Protein AF-0000000068007508 (afdb_homodimer)

pLDDT: mean 87.27, std 22.32, range [23.97, 98.94]

Foldseek 3Di:
DPPPPPPPPPPPPPPPDPLVDADDLVNLLVQLVVLCVVVVQDPVLSVCVNVVNLVPDDLSSLVSLVSSCVVVVQQDLVPGGDLVVVCSNQVQKPQSVVLVVQLVVQLVPDDPCQCPVDSSSVNSSSVVSNVVSCVVGIGGDD/DPPPPPPPPPPPPPPPDPLVDADDLVNLLVQLVVLCVVVVADPVLSVCVNVVNLVPDDLSSLSSLVSSCVVVVQQDLVPGGDLVVVCSNQVQKPQSVVLVVQLVVQLVPDDPCQCPVDSSSVNSSSVVSNVVSCVVGIGGDD

Secondary structure (DSSP, 8-state):
---------------------PPPHHHHHHHHHHHHHHHT--HHHHHHHHTT-TT---HHHHHHHHHHHHHHTSEETTTEE-HHHHHHHTTTEE-HHHHHHHHHHHHHTS-HHHHTT-HHHHHHHHHHHHHHHHHHH-EE--/---------------------PPPHHHHHHHHHHHHHHHT--HHHHHHHHTT-TT---HHHHHHHHHHHHHHTSEETTTEE-HHHHHHHTTTEE-HHHHHHHHHHHHHTS-HHHHTT-HHHHHHHHHHHHHHHHHHH-EE--

Solvent-accessible surface area (backbone atoms only — not comparable to full-atom values): 16260 Å² total; per-residue (Å²): 136,78,82,78,76,75,75,73,73,73,74,69,72,65,75,68,80,77,62,77,77,62,79,46,71,68,52,52,49,50,40,46,52,45,36,29,61,68,67,63,52,54,67,69,56,50,51,33,50,76,69,67,47,72,77,59,86,42,74,66,46,18,38,49,52,33,34,33,24,41,73,72,55,46,31,39,95,87,75,39,68,34,59,69,58,52,48,57,62,41,65,76,41,36,38,59,70,59,21,53,52,49,21,50,56,47,54,70,65,51,57,66,69,55,54,66,68,35,73,30,48,30,42,33,52,47,47,50,31,42,53,55,26,37,73,72,36,52,37,77,60,130,135,78,82,78,78,74,75,73,73,73,73,68,72,65,76,67,81,77,63,76,76,64,80,47,72,68,51,54,50,50,41,46,52,47,36,30,62,69,68,64,52,54,67,70,55,50,51,33,49,77,70,66,47,73,79,59,87,41,73,65,46,18,38,48,50,32,33,33,26,42,72,73,55,46,31,39,95,87,73,39,69,34,60,68,60,52,47,57,63,42,66,76,41,36,39,60,69,59,22,53,51,49,20,51,54,47,54,70,65,51,57,66,71,54,54,66,67,35,73,29,48,29,42,34,54,46,46,51,30,41,53,55,26,38,72,73,35,51,38,78,60,129

Radius of gyration: 24.36 Å; Cα contacts (8 Å, |Δi|>4): 268; chains: 2; bounding box: 84×57×56 Å

InterPro domains:
  IPR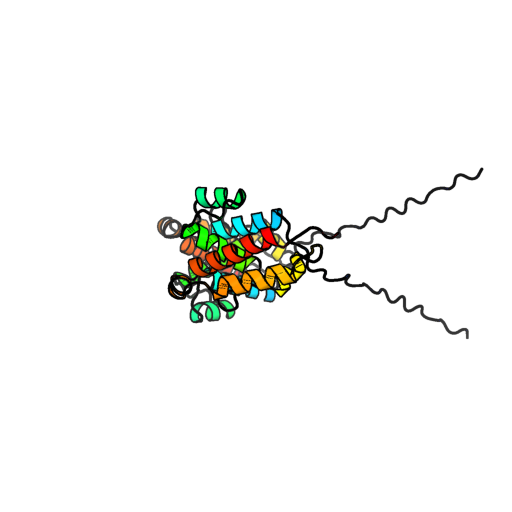006170 Pheromone/general odorant binding protein [PF01395] (25-132)
  IPR006170 Pheromone/general odorant binding protein [SM00708] (31-134)
  IPR036728 Pheromone/general odorant binding protein superfamily [G3DSA:1.10.238.20] (27-142)
  IPR036728 Pheromone/general odorant binding protein superfamily [SSF47565] (23-137)

Organism: Aedes aegypti (NCBI:txid7159)

Sequence (284 aa):
MKPFVAAFLLVGLLFHLSGAVRFTEEDYRVFRQKCSKILQTSSGTVEKAEQKNFHTDSEEMNCLIRCVGIMSGFYDDETGTNWDLVREQLNDKDGFDEHQAATTACTDALPEEELTSSVCRKSYLFFRCAMKSAKEHIREKSMKPFVAAFLLVGLLFHLSGAVRFTEEDYRVFRQKCSKILQTSSGTVEKAEQKNFHTDSEEMNCLIRCVGIMSGFYDDETGTNWDLVREQLNDKDGFDEHQAATTACTDALPEEELTSSVCRKSYLFFRCAMKSAKEHIREKS

Structure (mmCIF, N/CA/C/O backbone):
data_AF-0000000068007508-model_v1
#
loop_
_entity.id
_entity.type
_entity.pdbx_description
1 polymer 'Uncharacterized protein'
#
loop_
_atom_site.group_PDB
_atom_site.id
_atom_site.type_symbol
_atom_site.label_atom_id
_atom_site.label_alt_id
_atom_site.label_comp_id
_atom_site.label_asym_id
_atom_site.label_entity_id
_atom_site.label_seq_id
_atom_site.pdbx_PDB_ins_code
_atom_site.Cartn_x
_atom_site.Cartn_y
_atom_site.Cartn_z
_atom_site.occupancy
_atom_site.B_iso_or_equiv
_atom_site.auth_seq_id
_atom_site.auth_comp_id
_atom_site.auth_asym_id
_atom_site.auth_atom_id
_atom_site.pdbx_PDB_model_num
ATOM 1 N N . MET A 1 1 ? 52.469 -20.641 33.719 1 23.97 1 MET A N 1
ATOM 2 C CA . MET A 1 1 ? 51.094 -20.922 33.25 1 23.97 1 MET A CA 1
ATOM 3 C C . MET A 1 1 ? 50.281 -19.625 33.125 1 23.97 1 MET A C 1
ATOM 5 O O . MET A 1 1 ? 49.719 -19.172 34.125 1 23.97 1 MET A O 1
ATOM 9 N N . LYS A 1 2 ? 50.812 -18.641 32.406 1 35.12 2 LYS A N 1
ATOM 10 C CA . LYS A 1 2 ? 50.312 -17.281 32.219 1 35.12 2 LYS A CA 1
ATOM 11 C C . LYS A 1 2 ? 48.906 -17.281 31.656 1 35.12 2 LYS A C 1
ATOM 13 O O . LYS A 1 2 ? 48.625 -18.047 30.734 1 35.12 2 LYS A O 1
ATOM 18 N N . PRO A 1 3 ? 47.875 -16.812 32.469 1 36.81 3 PRO A N 1
ATOM 19 C CA . PRO A 1 3 ? 46.469 -16.828 32.031 1 36.81 3 PRO A CA 1
ATOM 20 C C . PRO A 1 3 ? 46.25 -16.156 30.688 1 36.81 3 PRO A C 1
ATOM 22 O O . PRO A 1 3 ? 46.906 -15.141 30.391 1 36.81 3 PRO A O 1
ATOM 25 N N . PHE A 1 4 ? 46 -16.906 29.609 1 34.25 4 PHE A N 1
ATOM 26 C CA . PHE A 1 4 ? 45.531 -16.484 28.297 1 34.25 4 PHE A CA 1
ATOM 27 C C . PHE A 1 4 ? 44.281 -15.625 28.438 1 34.25 4 PHE A C 1
ATOM 29 O O . PHE A 1 4 ? 43.25 -16.078 28.953 1 34.25 4 PHE A O 1
ATOM 36 N N . VAL A 1 5 ? 44.406 -14.375 28.781 1 30.89 5 VAL A N 1
ATOM 37 C CA . VAL A 1 5 ? 43.312 -13.414 28.703 1 30.89 5 VAL A CA 1
ATOM 38 C C . VAL A 1 5 ? 42.688 -13.445 27.312 1 30.89 5 VAL A C 1
ATOM 40 O O . VAL A 1 5 ? 43.344 -13.102 26.328 1 30.89 5 VAL A O 1
ATOM 43 N N . ALA A 1 6 ? 41.875 -14.508 27.016 1 34 6 ALA A N 1
ATOM 44 C CA . ALA A 1 6 ? 41 -14.469 25.844 1 34 6 ALA A CA 1
ATOM 45 C C . ALA A 1 6 ? 40.312 -13.109 25.719 1 34 6 ALA A C 1
ATOM 47 O O . ALA A 1 6 ? 39.625 -12.656 26.641 1 34 6 ALA A O 1
ATOM 48 N N . ALA A 1 7 ? 40.969 -12.211 25.031 1 29.89 7 ALA A N 1
ATOM 49 C CA . ALA A 1 7 ? 40.344 -10.977 24.562 1 29.89 7 ALA A CA 1
ATOM 50 C C . ALA A 1 7 ? 39 -11.242 23.891 1 29.89 7 ALA A C 1
ATOM 52 O O . ALA A 1 7 ? 38.938 -11.883 22.844 1 29.89 7 ALA A O 1
ATOM 53 N N . PHE A 1 8 ? 38 -11.523 24.719 1 31.42 8 PHE A N 1
ATOM 54 C CA . PHE A 1 8 ? 36.625 -11.453 24.219 1 31.42 8 PHE A CA 1
ATOM 55 C C . PHE A 1 8 ? 36.406 -10.172 23.422 1 31.42 8 PHE A C 1
ATOM 57 O O . PHE A 1 8 ? 36.406 -9.078 23.984 1 31.42 8 PHE A O 1
ATOM 64 N N . LEU A 1 9 ? 37.094 -10.094 22.266 1 28.34 9 LEU A N 1
ATOM 65 C CA . LEU A 1 9 ? 36.656 -9.062 21.328 1 28.34 9 LEU A CA 1
ATOM 66 C C . LEU A 1 9 ? 35.125 -9.062 21.203 1 28.34 9 LEU A C 1
ATOM 68 O O . LEU A 1 9 ? 34.562 -10.031 20.703 1 28.34 9 LEU A O 1
ATOM 72 N N . LEU A 1 10 ? 34.438 -8.469 22.219 1 28.47 10 LEU A N 1
ATOM 73 C CA . LEU A 1 10 ? 33.031 -8.078 22.047 1 28.47 10 LEU A CA 1
ATOM 74 C C . LEU A 1 10 ? 32.812 -7.398 20.703 1 28.47 10 LEU A C 1
ATOM 76 O O . LEU A 1 10 ? 33.281 -6.273 20.484 1 28.47 10 LEU A O 1
ATOM 80 N N . VAL A 1 11 ? 32.969 -8.078 19.594 1 29.8 11 VAL A N 1
ATOM 81 C CA . VAL A 1 11 ? 32.375 -7.547 18.359 1 29.8 11 VAL A CA 1
ATOM 82 C C . VAL A 1 11 ? 30.984 -7.016 18.656 1 29.8 11 VAL A C 1
ATOM 84 O O . VAL A 1 11 ? 30.047 -7.793 18.906 1 29.8 11 VAL A O 1
ATOM 87 N N . GLY A 1 12 ? 30.859 -5.988 19.5 1 25.36 12 GLY A N 1
ATOM 88 C CA . GLY A 1 12 ? 29.594 -5.277 19.484 1 25.36 12 GLY A CA 1
ATOM 89 C C . GLY A 1 12 ? 29.078 -4.977 18.094 1 25.36 12 GLY A C 1
ATOM 90 O O . GLY A 1 12 ? 29.656 -4.145 17.375 1 25.36 12 GLY A O 1
ATOM 91 N N . LEU A 1 13 ? 28.828 -5.93 17.25 1 29.52 13 LEU A N 1
ATOM 92 C CA . LEU A 1 13 ? 27.938 -5.492 16.188 1 29.52 13 LEU A CA 1
ATOM 93 C C . LEU A 1 13 ? 26.875 -4.547 16.719 1 29.52 13 LEU A C 1
ATOM 95 O O . LEU A 1 13 ? 25.953 -4.973 17.422 1 29.52 13 LEU A O 1
ATOM 99 N N . LEU A 1 14 ? 27.219 -3.424 17.234 1 27.34 14 LEU A N 1
ATOM 100 C CA . LEU A 1 14 ? 26.172 -2.414 17.422 1 27.34 14 LEU A CA 1
ATOM 101 C C . LEU A 1 14 ? 25.203 -2.395 16.25 1 27.34 14 LEU A C 1
ATOM 103 O O . LEU A 1 14 ? 25.625 -2.168 15.109 1 27.34 14 LEU A O 1
ATOM 107 N N . PHE A 1 15 ? 24.297 -3.387 16.172 1 31.52 15 PHE A N 1
ATOM 108 C CA . PHE A 1 15 ? 23.078 -2.951 15.484 1 31.52 15 PHE A CA 1
ATOM 109 C C . PHE A 1 15 ? 22.875 -1.45 15.648 1 31.52 15 PHE A C 1
ATOM 111 O O . PHE A 1 15 ? 22.719 -0.959 16.766 1 31.52 15 PHE A O 1
ATOM 118 N N . HIS A 1 16 ? 23.734 -0.628 15.117 1 34.28 16 HIS A N 1
ATOM 119 C CA . HIS A 1 16 ? 23.406 0.793 15.109 1 34.28 16 HIS A CA 1
ATOM 120 C C . HIS A 1 16 ? 21.906 1.018 15.336 1 34.28 16 HIS A C 1
ATOM 122 O O . HIS A 1 16 ? 21.094 0.109 15.133 1 34.28 16 HIS A O 1
ATOM 128 N N . LEU A 1 17 ? 21.531 2.125 16.031 1 34.16 17 LEU A N 1
ATOM 129 C CA . LEU A 1 17 ? 20.375 2.943 16.375 1 34.16 17 LEU A CA 1
ATOM 130 C C . LEU A 1 17 ? 19.375 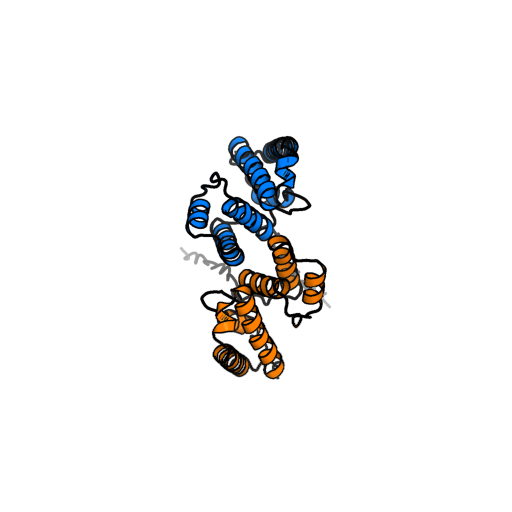2.979 15.234 1 34.16 17 LEU A C 1
ATOM 132 O O . LEU A 1 17 ? 19.75 3.252 14.094 1 34.16 17 LEU A O 1
ATOM 136 N N . SER A 1 18 ? 18.406 2.217 15.219 1 38.88 18 SER A N 1
ATOM 137 C CA . SER A 1 18 ? 17.094 2.32 14.602 1 38.88 18 SER A CA 1
ATOM 138 C C . SER A 1 18 ? 16.719 3.775 14.352 1 38.88 18 SER A C 1
ATOM 140 O O . SER A 1 18 ? 16.094 4.418 15.211 1 38.88 18 SER A O 1
ATOM 142 N N . GLY A 1 19 ? 17.484 4.738 14.359 1 44.31 19 GLY A N 1
ATOM 143 C CA . GLY A 1 19 ? 16.844 6.004 14.062 1 44.31 19 GLY A CA 1
ATOM 144 C C . GLY A 1 19 ? 15.773 5.887 12.992 1 44.31 19 GLY A C 1
ATOM 145 O O . GLY A 1 19 ? 15.977 5.223 11.977 1 44.31 19 GLY A O 1
ATOM 146 N N . ALA A 1 20 ? 14.562 5.785 13.32 1 54.16 20 ALA A N 1
ATOM 147 C CA . ALA A 1 20 ? 13.461 5.77 12.359 1 54.16 20 ALA A CA 1
ATOM 148 C C . ALA A 1 20 ? 13.797 6.594 11.125 1 54.16 20 ALA A C 1
ATOM 150 O O . ALA A 1 20 ? 14.195 7.754 11.234 1 54.16 20 ALA A O 1
ATOM 151 N N . VAL A 1 21 ? 14.422 6.152 9.992 1 69.56 21 VAL A N 1
ATOM 152 C CA . VAL A 1 21 ? 14.727 6.754 8.703 1 69.56 21 VAL A CA 1
ATOM 153 C C . VAL A 1 21 ? 13.578 7.664 8.273 1 69.56 21 VAL A C 1
ATOM 155 O O . VAL A 1 21 ? 12.406 7.273 8.344 1 69.56 21 VAL A O 1
ATOM 158 N N . ARG A 1 22 ? 13.883 8.977 8.188 1 89.25 22 ARG A N 1
ATOM 159 C CA . ARG A 1 22 ? 12.969 9.977 7.648 1 89.25 22 ARG A CA 1
ATOM 160 C C . ARG A 1 22 ? 12.586 9.648 6.207 1 89.25 22 ARG A C 1
ATOM 162 O O . ARG A 1 22 ? 13.445 9.266 5.406 1 89.25 22 ARG A O 1
ATOM 169 N N . PHE A 1 23 ? 11.328 9.773 6.02 1 94.5 23 PHE A N 1
ATOM 170 C CA . PHE A 1 23 ? 10.898 9.562 4.645 1 94.5 23 PHE A CA 1
ATOM 171 C C . PHE A 1 23 ? 11.422 10.664 3.736 1 94.5 23 PHE A C 1
ATOM 173 O O . PHE A 1 23 ? 11.414 11.844 4.113 1 94.5 23 PHE A O 1
ATOM 180 N N . THR A 1 24 ? 11.891 10.328 2.617 1 93.62 24 THR A N 1
ATOM 181 C CA . THR A 1 24 ? 12.336 11.266 1.595 1 93.62 24 THR A CA 1
ATOM 182 C C . THR A 1 24 ? 11.203 11.578 0.618 1 93.62 24 THR A C 1
ATOM 184 O O . THR A 1 24 ? 10.156 10.93 0.644 1 93.62 24 THR A O 1
ATOM 187 N N . GLU A 1 25 ? 11.461 12.547 -0.177 1 93.44 25 GLU A N 1
ATOM 188 C CA . GLU A 1 25 ? 10.484 12.836 -1.224 1 93.44 25 GLU A CA 1
ATOM 189 C C . GLU A 1 25 ? 10.297 11.633 -2.143 1 93.44 25 GLU A C 1
ATOM 191 O O . GLU A 1 25 ? 9.195 11.398 -2.648 1 93.44 25 GLU A O 1
ATOM 196 N N . GLU A 1 26 ? 11.359 10.938 -2.395 1 95.31 26 GLU A N 1
ATOM 197 C CA . GLU A 1 26 ? 11.25 9.727 -3.213 1 95.31 26 GLU A CA 1
ATOM 198 C C . GLU A 1 26 ? 10.352 8.695 -2.553 1 95.31 26 GLU A C 1
ATOM 200 O O . GLU A 1 26 ? 9.57 8.016 -3.229 1 95.31 26 GLU A O 1
ATOM 205 N N . ASP A 1 27 ? 10.383 8.562 -1.235 1 95.69 27 ASP A N 1
ATOM 206 C CA . ASP A 1 27 ? 9.492 7.66 -0.521 1 95.69 27 ASP A CA 1
ATOM 207 C C . ASP A 1 27 ? 8.031 8.047 -0.737 1 95.69 27 ASP A C 1
ATOM 209 O O . ASP A 1 27 ? 7.195 7.191 -1.04 1 95.69 27 ASP A O 1
ATOM 213 N N . TYR A 1 28 ? 7.766 9.312 -0.631 1 96.06 28 TYR A N 1
ATOM 214 C CA . TYR A 1 28 ? 6.398 9.797 -0.803 1 96.06 28 TYR A CA 1
ATOM 215 C C . TYR A 1 28 ? 5.926 9.586 -2.236 1 96.06 28 TYR A C 1
ATOM 217 O O . TYR A 1 28 ? 4.758 9.281 -2.473 1 96.06 28 TYR A O 1
ATOM 225 N N . ARG A 1 29 ? 6.859 9.789 -3.184 1 96.88 29 ARG A N 1
ATOM 226 C CA . ARG A 1 29 ? 6.516 9.523 -4.578 1 96.88 29 ARG A CA 1
ATOM 227 C C . ARG A 1 29 ? 6.141 8.062 -4.781 1 96.88 29 ARG A C 1
ATOM 229 O O . ARG A 1 29 ? 5.16 7.758 -5.461 1 96.88 29 ARG A O 1
ATOM 236 N N . VAL A 1 30 ? 6.879 7.195 -4.172 1 96.94 30 VAL A N 1
ATOM 237 C CA . VAL A 1 30 ? 6.609 5.766 -4.285 1 96.94 30 VAL A CA 1
ATOM 238 C C . VAL A 1 30 ? 5.266 5.438 -3.635 1 96.94 30 VAL A C 1
ATOM 240 O O . VAL A 1 30 ? 4.465 4.684 -4.195 1 96.94 30 VAL A O 1
ATOM 243 N N . PHE A 1 31 ? 4.988 6.012 -2.457 1 97.81 31 PHE A N 1
ATOM 244 C CA . PHE A 1 31 ? 3.695 5.82 -1.812 1 97.81 31 PHE A CA 1
ATOM 245 C C . PHE A 1 31 ? 2.559 6.238 -2.738 1 97.81 31 PHE A C 1
ATOM 247 O O . PHE A 1 31 ? 1.602 5.488 -2.936 1 97.81 31 PHE A O 1
ATOM 254 N N . ARG A 1 32 ? 2.709 7.406 -3.346 1 98 32 ARG A N 1
ATOM 255 C CA . ARG A 1 32 ? 1.659 7.934 -4.211 1 98 32 ARG A CA 1
ATOM 256 C C . ARG A 1 32 ? 1.478 7.062 -5.449 1 98 32 ARG A C 1
ATOM 258 O O . ARG A 1 32 ? 0.35 6.812 -5.879 1 98 32 ARG A O 1
ATOM 265 N N . GLN A 1 33 ? 2.559 6.664 -5.992 1 97.5 33 GLN A N 1
ATOM 266 C CA . GLN A 1 33 ? 2.486 5.844 -7.195 1 97.5 33 GLN A CA 1
ATOM 267 C C . GLN A 1 33 ? 1.801 4.508 -6.914 1 97.5 33 GLN A C 1
ATOM 269 O O . GLN A 1 33 ? 0.921 4.086 -7.668 1 97.5 33 GLN A O 1
ATOM 274 N N . LYS A 1 34 ? 2.195 3.859 -5.848 1 98.31 34 LYS A N 1
ATOM 275 C CA . LYS A 1 34 ? 1.564 2.588 -5.5 1 98.31 34 LYS A CA 1
ATOM 276 C C . LYS A 1 34 ? 0.085 2.779 -5.176 1 98.31 34 LYS A C 1
ATOM 278 O O . LYS A 1 34 ? -0.761 2.012 -5.641 1 98.31 34 LYS A O 1
ATOM 283 N N . CYS A 1 35 ? -0.222 3.834 -4.492 1 98.88 35 CYS A N 1
ATOM 284 C CA . CYS A 1 35 ? -1.613 4.109 -4.152 1 98.88 35 CYS A CA 1
ATOM 285 C C . CYS A 1 35 ? -2.43 4.422 -5.402 1 98.88 35 CYS A C 1
ATOM 287 O O . CYS A 1 35 ? -3.58 3.998 -5.52 1 98.88 35 CYS A O 1
ATOM 289 N N . SER A 1 36 ? -1.804 5.199 -6.254 1 98.69 36 SER A N 1
ATOM 290 C CA . SER A 1 36 ? -2.521 5.539 -7.477 1 98.69 36 SER A CA 1
ATOM 291 C C . SER A 1 36 ? -2.857 4.293 -8.289 1 98.69 36 SER A C 1
ATOM 293 O O . SER A 1 36 ? -3.93 4.207 -8.891 1 98.69 36 SER A O 1
ATOM 295 N N . LYS A 1 37 ? -1.922 3.383 -8.336 1 98.44 37 LYS A N 1
ATOM 296 C CA . LYS A 1 37 ? -2.18 2.125 -9.031 1 98.44 37 LYS A CA 1
ATOM 297 C C . LYS A 1 37 ? -3.256 1.312 -8.32 1 98.44 37 LYS A C 1
ATOM 299 O O . LYS A 1 37 ? -4.203 0.835 -8.945 1 98.44 37 LYS A O 1
ATOM 304 N N . ILE A 1 38 ? -3.162 1.203 -7.027 1 98.69 38 ILE A N 1
ATOM 305 C CA . ILE A 1 38 ? -4.09 0.405 -6.234 1 98.69 38 ILE A CA 1
ATOM 306 C C . ILE A 1 38 ? -5.504 0.954 -6.387 1 98.69 38 ILE A C 1
ATOM 308 O O . ILE A 1 38 ? -6.457 0.191 -6.566 1 98.69 38 ILE A O 1
ATOM 312 N N . LEU A 1 39 ? -5.605 2.283 -6.434 1 98.56 39 LEU A N 1
ATOM 313 C CA . LEU A 1 39 ? -6.914 2.932 -6.406 1 98.56 39 LEU A CA 1
ATOM 314 C C . LEU A 1 39 ? -7.387 3.262 -7.816 1 98.56 39 LEU A C 1
ATOM 316 O O . LEU A 1 39 ? -8.523 3.699 -8.008 1 98.56 39 LEU A O 1
ATOM 320 N N . GLN A 1 40 ? -6.488 3.092 -8.766 1 97.75 40 GLN A N 1
ATOM 321 C CA . GLN A 1 40 ? -6.746 3.52 -10.141 1 97.75 40 GLN A CA 1
ATOM 322 C C . GLN A 1 40 ? -7.062 5.012 -10.203 1 97.75 40 GLN A C 1
ATOM 324 O O . GLN A 1 40 ? -8.039 5.418 -10.836 1 97.75 40 GLN A O 1
ATOM 329 N N . THR A 1 41 ? -6.273 5.75 -9.484 1 98.19 41 THR A N 1
ATOM 330 C CA . THR A 1 41 ? -6.402 7.203 -9.438 1 98.19 41 THR A CA 1
ATOM 331 C C . THR A 1 41 ? -6.059 7.812 -10.797 1 98.19 41 THR A C 1
ATOM 333 O O . THR A 1 41 ? -5.09 7.402 -11.438 1 98.19 41 THR A O 1
ATOM 336 N N . SER A 1 42 ? -6.836 8.852 -11.188 1 98 42 SER A N 1
ATOM 337 C CA . SER A 1 42 ? -6.59 9.492 -12.477 1 98 42 SER A CA 1
ATOM 338 C C . SER A 1 42 ? -5.234 10.195 -12.492 1 98 42 SER A C 1
ATOM 340 O O . SER A 1 42 ? -4.77 10.688 -11.461 1 98 42 SER A O 1
ATOM 342 N N . SER A 1 43 ? -4.703 10.289 -13.664 1 96.94 43 SER A N 1
ATOM 343 C CA . SER A 1 43 ? -3.408 10.945 -13.812 1 96.94 43 SER A CA 1
ATOM 344 C C . SER A 1 43 ? -3.479 12.414 -13.398 1 96.94 43 SER A C 1
ATOM 346 O O . SER A 1 43 ? -2.514 12.961 -12.859 1 96.94 43 SER A O 1
ATOM 348 N N . GLY A 1 44 ? -4.586 13.047 -13.68 1 97.19 44 GLY A N 1
ATOM 349 C CA . GLY A 1 44 ? -4.758 14.43 -13.25 1 97.19 44 GLY A CA 1
ATOM 350 C C . GLY A 1 44 ? -4.637 14.609 -11.75 1 97.19 44 GLY A C 1
ATOM 351 O O . GLY A 1 44 ? -3.953 15.523 -11.281 1 97.19 44 GLY A O 1
ATOM 352 N N . THR A 1 45 ? -5.262 13.734 -11.039 1 97.88 45 THR A N 1
ATOM 353 C CA . THR A 1 45 ? -5.203 13.797 -9.586 1 97.88 45 THR A CA 1
ATOM 354 C C . THR A 1 45 ? -3.789 13.5 -9.086 1 97.88 45 THR A C 1
ATOM 356 O O . THR A 1 45 ? -3.285 14.188 -8.195 1 97.88 45 THR A O 1
ATOM 359 N N . VAL A 1 46 ? -3.135 12.57 -9.656 1 97.56 46 VAL A N 1
ATOM 360 C CA . VAL A 1 46 ? -1.776 12.203 -9.266 1 97.56 46 VAL A CA 1
ATOM 361 C C . VAL A 1 46 ? -0.833 13.375 -9.516 1 97.56 46 VAL A C 1
ATOM 363 O O . VAL A 1 46 ? 0.013 13.688 -8.68 1 97.56 46 VAL A O 1
ATOM 366 N N . GLU A 1 47 ? -0.966 13.953 -10.633 1 97.19 47 GLU A N 1
ATOM 367 C CA . GLU A 1 47 ? -0.126 15.102 -10.961 1 97.19 47 GLU A CA 1
ATOM 368 C C . GLU A 1 47 ? -0.303 16.219 -9.945 1 97.19 47 GLU A C 1
ATOM 370 O O . GLU A 1 47 ? 0.676 16.828 -9.508 1 97.19 47 GLU A O 1
ATOM 375 N N . LYS A 1 48 ? -1.479 16.5 -9.602 1 97.44 48 LYS A N 1
ATOM 376 C CA . LYS A 1 48 ? -1.737 17.516 -8.586 1 97.44 48 LYS A CA 1
ATOM 377 C C . LYS A 1 48 ? -1.068 17.172 -7.266 1 97.44 48 LYS A C 1
ATOM 379 O O . LYS A 1 48 ? -0.477 18.031 -6.609 1 97.44 48 LYS A O 1
ATOM 384 N N . ALA A 1 49 ? -1.184 15.969 -6.867 1 97.19 49 ALA A N 1
ATOM 385 C CA . ALA A 1 49 ? -0.553 15.523 -5.629 1 97.19 49 ALA A CA 1
ATOM 386 C C . ALA A 1 49 ? 0.963 15.688 -5.695 1 97.19 49 ALA A C 1
ATOM 388 O O . ALA A 1 49 ? 1.591 16.125 -4.723 1 97.19 49 ALA A O 1
ATOM 389 N N . GLU A 1 50 ? 1.574 15.367 -6.836 1 96.75 50 GLU A N 1
ATOM 390 C CA . GLU A 1 50 ? 3.018 15.5 -7.02 1 96.75 50 GLU A CA 1
ATOM 391 C C . GLU A 1 50 ? 3.459 16.953 -6.902 1 96.75 50 GLU A C 1
ATOM 393 O O . GLU A 1 50 ? 4.582 17.234 -6.484 1 96.75 50 GLU A O 1
ATOM 398 N N . GLN A 1 51 ? 2.568 17.797 -7.242 1 95.75 51 GLN A N 1
ATOM 399 C CA . GLN A 1 51 ? 2.842 19.234 -7.152 1 95.75 51 GLN A CA 1
ATOM 400 C C . GLN A 1 51 ? 2.482 19.781 -5.773 1 95.75 51 GLN A C 1
ATOM 402 O O . GLN A 1 51 ? 2.512 20.984 -5.551 1 95.75 51 GLN A O 1
ATOM 407 N N . LYS A 1 52 ? 2.029 18.938 -4.945 1 94.81 52 LYS A N 1
ATOM 408 C CA . LYS A 1 52 ? 1.644 19.281 -3.578 1 94.81 52 LYS A CA 1
ATOM 409 C C . LYS A 1 52 ? 0.391 20.156 -3.561 1 94.81 52 LYS A C 1
ATOM 411 O O . LYS A 1 52 ? 0.225 21 -2.674 1 94.81 52 LYS A O 1
ATOM 416 N N . ASN A 1 53 ? -0.342 20 -4.629 1 95.56 53 ASN A N 1
ATOM 417 C CA . ASN A 1 53 ? -1.646 20.656 -4.676 1 95.56 53 ASN A CA 1
ATOM 418 C C . ASN A 1 53 ? -2.736 19.781 -4.066 1 95.56 53 ASN A C 1
ATOM 420 O O . ASN A 1 53 ? -3.588 19.25 -4.785 1 95.56 53 ASN A O 1
ATOM 424 N N . PHE A 1 54 ? -2.832 19.781 -2.777 1 95.44 54 PHE A N 1
ATOM 425 C CA . PHE A 1 54 ? -3.725 18.906 -2.027 1 95.44 54 PHE A CA 1
ATOM 426 C C . PHE A 1 54 ? -5.051 19.594 -1.741 1 95.44 54 PHE A C 1
ATOM 428 O O . PHE A 1 54 ? -5.957 19 -1.162 1 95.44 54 PHE A O 1
ATOM 435 N N . HIS A 1 55 ? -5.184 20.75 -2.229 1 90.5 55 HIS A N 1
ATOM 436 C CA . HIS A 1 55 ? -6.363 21.547 -1.9 1 90.5 55 HIS A CA 1
ATOM 437 C C . HIS A 1 55 ? -7.523 21.219 -2.836 1 90.5 55 HIS A C 1
ATOM 439 O O . HIS A 1 55 ? -8.656 21.625 -2.59 1 90.5 55 HIS A O 1
ATOM 445 N N . THR A 1 56 ? -7.172 20.516 -3.867 1 88.62 56 THR A N 1
ATOM 446 C CA . THR A 1 56 ? -8.266 20.031 -4.695 1 88.62 56 THR A CA 1
ATOM 447 C C . THR A 1 56 ? -9.117 19.016 -3.93 1 88.62 56 THR A C 1
ATOM 449 O O . THR A 1 56 ? -8.68 17.891 -3.686 1 88.62 56 THR A O 1
ATOM 452 N N . ASP A 1 57 ? -10.234 19.438 -3.586 1 90.5 57 ASP A N 1
ATOM 453 C CA . ASP A 1 57 ? -11.125 18.609 -2.777 1 90.5 57 ASP A CA 1
ATOM 454 C C . ASP A 1 57 ? -12.023 17.75 -3.66 1 90.5 57 ASP A C 1
ATOM 456 O O . ASP A 1 57 ? -13.125 18.156 -4.031 1 90.5 57 ASP A O 1
ATOM 460 N N . SER A 1 58 ? -11.602 16.656 -4.039 1 95.94 58 SER A N 1
ATOM 461 C CA . SER A 1 58 ? -12.336 15.633 -4.77 1 95.94 58 SER A CA 1
ATOM 462 C C . SER A 1 58 ? -12.273 14.289 -4.047 1 95.94 58 SER A C 1
ATOM 464 O O . SER A 1 58 ? -11.359 14.047 -3.258 1 95.94 58 SER A O 1
ATOM 466 N N . GLU A 1 59 ? -13.258 13.484 -4.336 1 96.25 59 GLU A N 1
ATOM 467 C CA . GLU A 1 59 ? -13.273 12.156 -3.734 1 96.25 59 GLU A CA 1
ATOM 468 C C . GLU A 1 59 ? -11.992 11.391 -4.059 1 96.25 59 GLU A C 1
ATOM 470 O O . GLU A 1 59 ? -11.43 10.719 -3.193 1 96.25 59 GLU A O 1
ATOM 475 N N . GLU A 1 60 ? -11.477 11.539 -5.23 1 97.56 60 GLU A N 1
ATOM 476 C CA . GLU A 1 60 ? -10.266 10.844 -5.664 1 97.56 60 GLU A CA 1
ATOM 477 C C . GLU A 1 60 ? -9.055 11.312 -4.871 1 97.56 60 GLU A C 1
ATOM 479 O O . GLU A 1 60 ? -8.258 10.492 -4.402 1 97.56 60 GLU A O 1
ATOM 484 N N . MET A 1 61 ? -8.93 12.602 -4.762 1 98.12 61 MET A N 1
ATOM 485 C CA . MET A 1 61 ? -7.82 13.141 -3.986 1 98.12 61 MET A CA 1
ATOM 486 C C . MET A 1 61 ? -7.93 12.727 -2.521 1 98.12 61 MET A C 1
ATOM 488 O O . MET A 1 61 ? -6.934 12.344 -1.905 1 98.12 61 MET A O 1
ATOM 492 N N . ASN A 1 62 ? -9.164 12.789 -2.004 1 98.31 62 ASN A N 1
ATOM 493 C CA . ASN A 1 62 ? -9.375 12.391 -0.617 1 98.31 62 ASN A CA 1
ATOM 494 C C . ASN A 1 62 ? -8.906 10.961 -0.369 1 98.31 62 ASN A C 1
ATOM 496 O O . ASN A 1 62 ? -8.219 10.688 0.617 1 98.31 62 ASN A O 1
ATOM 500 N N . CYS A 1 63 ? -9.195 10.125 -1.278 1 98.69 63 CYS A N 1
ATOM 501 C CA . CYS A 1 63 ? -8.875 8.719 -1.104 1 98.69 63 CYS A CA 1
ATOM 502 C C . CYS A 1 63 ? -7.391 8.461 -1.362 1 98.69 63 CYS A C 1
ATOM 504 O O . CYS A 1 63 ? -6.789 7.594 -0.732 1 98.69 63 CYS A O 1
ATOM 506 N N . LEU A 1 64 ? -6.773 9.219 -2.273 1 98.75 64 LEU A N 1
ATOM 507 C CA . LEU A 1 64 ? -5.332 9.094 -2.479 1 98.75 64 LEU A CA 1
ATOM 508 C C . LEU A 1 64 ? -4.57 9.484 -1.217 1 98.75 64 LEU A C 1
ATOM 510 O O . LEU A 1 64 ? -3.641 8.781 -0.808 1 98.75 64 LEU A O 1
ATOM 514 N N . ILE A 1 65 ? -4.965 10.531 -0.594 1 98.69 65 ILE A N 1
ATOM 515 C CA . ILE A 1 65 ? -4.332 11 0.637 1 98.69 65 ILE A CA 1
ATOM 516 C C . ILE A 1 65 ? -4.496 9.945 1.73 1 98.69 65 ILE A C 1
ATOM 518 O O . ILE A 1 65 ? -3.545 9.641 2.453 1 98.69 65 ILE A O 1
ATOM 522 N N . ARG A 1 66 ? -5.703 9.398 1.791 1 98.81 66 ARG A N 1
ATOM 523 C CA . ARG A 1 66 ? -5.957 8.336 2.762 1 98.81 66 ARG A CA 1
ATOM 524 C C . ARG A 1 66 ? -5.039 7.145 2.527 1 98.81 66 ARG A C 1
ATOM 526 O O . ARG A 1 66 ? -4.43 6.629 3.467 1 98.81 66 ARG A O 1
ATOM 533 N N . CYS A 1 67 ? -4.973 6.758 1.313 1 98.94 67 CYS A N 1
ATOM 534 C CA . CYS A 1 67 ? -4.145 5.609 0.947 1 98.94 67 CYS A CA 1
ATOM 535 C C . CYS A 1 67 ? -2.688 5.848 1.317 1 98.94 67 CYS A C 1
ATOM 537 O O . CYS A 1 67 ? -2.047 4.988 1.921 1 98.94 67 CYS A O 1
ATOM 539 N N . VAL A 1 68 ? -2.156 6.996 0.992 1 98.75 68 VAL A N 1
ATOM 540 C CA . VAL A 1 68 ? -0.77 7.336 1.295 1 98.75 68 VAL A CA 1
ATOM 541 C C . VAL A 1 68 ? -0.56 7.352 2.807 1 98.75 68 VAL A C 1
ATOM 543 O O . VAL A 1 68 ? 0.466 6.879 3.303 1 98.75 68 VAL A O 1
ATOM 546 N N . GLY A 1 69 ? -1.532 7.867 3.518 1 98.69 69 GLY A N 1
ATOM 547 C CA . GLY A 1 69 ? -1.453 7.887 4.969 1 98.69 69 GLY A CA 1
ATOM 548 C C . GLY A 1 69 ? -1.387 6.5 5.582 1 98.69 69 GLY A C 1
ATOM 549 O O . GLY A 1 69 ? -0.594 6.258 6.496 1 98.69 69 GLY A O 1
ATOM 550 N N . ILE A 1 70 ? -2.186 5.652 5.066 1 98.81 70 ILE A N 1
ATOM 551 C CA . ILE A 1 70 ? -2.213 4.289 5.586 1 98.81 70 ILE A CA 1
ATOM 552 C C . ILE A 1 70 ? -0.938 3.555 5.18 1 98.81 70 ILE A C 1
ATOM 554 O O . ILE A 1 70 ? -0.293 2.91 6.012 1 98.81 70 ILE A O 1
ATOM 558 N N . MET A 1 71 ? -0.513 3.727 3.967 1 98.12 71 MET A N 1
ATOM 559 C CA . MET A 1 71 ? 0.675 3.049 3.455 1 98.12 71 MET A CA 1
ATOM 560 C C . MET A 1 71 ? 1.921 3.479 4.223 1 98.12 71 MET A C 1
ATOM 562 O O . MET A 1 71 ? 2.756 2.645 4.578 1 98.12 71 MET A O 1
ATOM 566 N N . SER A 1 72 ? 1.999 4.695 4.496 1 97.38 72 SER A N 1
ATOM 567 C CA . SER A 1 72 ? 3.176 5.238 5.172 1 97.38 72 SER A CA 1
ATOM 568 C C . SER A 1 72 ? 3.113 4.992 6.676 1 97.38 72 SER A C 1
ATOM 570 O O . SER A 1 72 ? 4.125 5.109 7.371 1 97.38 72 SER A O 1
ATOM 572 N N . GLY A 1 73 ? 1.941 4.766 7.188 1 97.62 73 GLY A N 1
ATOM 573 C CA . GLY A 1 73 ? 1.757 4.555 8.617 1 97.62 73 GLY A CA 1
ATOM 574 C C . GLY A 1 73 ? 1.385 5.824 9.359 1 97.62 73 GLY A C 1
ATOM 575 O O . GLY A 1 73 ? 1.201 5.801 10.578 1 97.62 73 GLY A O 1
ATOM 576 N N . PHE A 1 74 ? 1.177 6.906 8.664 1 98.19 74 PHE A N 1
ATOM 577 C CA . PHE A 1 74 ? 0.887 8.188 9.297 1 98.19 74 PHE A CA 1
ATOM 578 C C . PHE A 1 74 ? -0.568 8.25 9.75 1 98.19 74 PHE A C 1
ATOM 580 O O . PHE A 1 74 ? -0.925 9.07 10.594 1 98.19 74 PHE A O 1
ATOM 587 N N . TYR A 1 75 ? -1.375 7.414 9.234 1 98.69 75 TYR A N 1
ATOM 588 C CA . TYR A 1 75 ? -2.811 7.516 9.477 1 98.69 75 TYR A CA 1
ATOM 589 C C . TYR A 1 75 ? -3.451 6.137 9.555 1 98.69 75 TYR A C 1
ATOM 591 O O . TYR A 1 75 ? -3.01 5.199 8.883 1 98.69 75 TYR A O 1
ATOM 599 N N . ASP A 1 76 ? -4.395 6.117 10.344 1 97.94 76 ASP A N 1
ATOM 600 C CA . ASP A 1 76 ? -5.273 4.961 10.477 1 97.94 76 ASP A CA 1
ATOM 601 C C . ASP A 1 76 ? -6.727 5.398 10.664 1 97.94 76 ASP A C 1
ATOM 603 O O . ASP A 1 76 ? -7.004 6.34 11.414 1 97.94 76 ASP A O 1
ATOM 607 N N . ASP A 1 77 ? -7.625 4.711 10.016 1 97.06 77 ASP A N 1
ATOM 608 C CA . ASP A 1 77 ? -9.023 5.121 10.062 1 97.06 77 ASP A CA 1
ATOM 609 C C . ASP A 1 77 ? -9.555 5.082 11.492 1 97.06 77 ASP A C 1
ATOM 611 O O . ASP A 1 77 ? -10.445 5.855 11.852 1 97.06 77 ASP A O 1
ATOM 615 N N . GLU A 1 78 ? -9.055 4.199 12.258 1 94.56 78 GLU A N 1
ATOM 616 C CA . GLU A 1 78 ? -9.578 3.992 13.602 1 94.56 78 GLU A CA 1
ATOM 617 C C . GLU A 1 78 ? -8.883 4.895 14.617 1 94.56 78 GLU A C 1
ATOM 619 O O . GLU A 1 78 ? -9.523 5.465 15.5 1 94.56 78 GLU A O 1
ATOM 624 N N . THR A 1 79 ? -7.57 5.082 14.438 1 95.81 79 THR A N 1
ATOM 625 C CA . THR A 1 79 ? -6.812 5.742 15.492 1 95.81 79 THR A CA 1
ATOM 626 C C . THR A 1 79 ? -6.406 7.148 15.07 1 95.81 79 THR A C 1
ATOM 628 O O . THR A 1 79 ? -5.953 7.949 15.891 1 95.81 79 THR A O 1
ATOM 631 N N . GLY A 1 80 ? -6.652 7.461 13.836 1 96.69 80 GLY A N 1
ATOM 632 C CA . GLY A 1 80 ? -6.277 8.773 13.336 1 96.69 80 GLY A CA 1
ATOM 633 C C . GLY A 1 80 ? -4.785 8.914 13.094 1 96.69 80 GLY A C 1
ATOM 634 O O . GLY A 1 80 ? -4.129 7.973 12.656 1 96.69 80 GLY A O 1
ATOM 635 N N . THR A 1 81 ? -4.258 10.062 13.297 1 98.31 81 THR A N 1
ATOM 636 C CA . THR A 1 81 ? -2.861 10.398 13.031 1 98.31 81 THR A CA 1
ATOM 637 C C . THR A 1 81 ? -1.936 9.641 13.977 1 98.31 81 THR A C 1
ATOM 639 O O . THR A 1 81 ? -2.191 9.57 15.18 1 98.31 81 THR A O 1
ATOM 642 N N . ASN A 1 82 ? -0.86 9.102 13.438 1 98.19 82 ASN A N 1
ATOM 643 C CA . ASN A 1 82 ? 0.21 8.492 14.219 1 98.19 82 ASN A CA 1
ATOM 644 C C . ASN A 1 82 ? 1.229 9.523 14.68 1 98.19 82 ASN A C 1
ATOM 646 O O . ASN A 1 82 ? 2.236 9.758 14.008 1 98.19 82 ASN A O 1
ATOM 650 N N . TRP A 1 83 ? 1.033 10.047 15.836 1 97.81 83 TRP A N 1
ATOM 651 C CA . TRP A 1 83 ? 1.829 11.18 16.297 1 97.81 83 TRP A CA 1
ATOM 652 C C . TRP A 1 83 ? 3.242 10.734 16.672 1 97.81 83 TRP A C 1
ATOM 654 O O . TRP A 1 83 ? 4.188 11.523 16.578 1 97.81 83 TRP A O 1
ATOM 664 N N . ASP A 1 84 ? 3.395 9.492 17.094 1 96.81 84 ASP A N 1
ATOM 665 C CA . ASP A 1 84 ? 4.746 9.008 17.359 1 96.81 84 ASP A CA 1
ATOM 666 C C . ASP A 1 84 ? 5.59 9.023 16.078 1 96.81 84 ASP A C 1
ATOM 668 O O . ASP A 1 84 ? 6.742 9.453 16.094 1 96.81 84 ASP A O 1
ATOM 672 N N . LEU A 1 85 ? 5.016 8.547 15.016 1 97 85 LEU A N 1
ATOM 673 C CA . LEU A 1 85 ? 5.738 8.57 13.75 1 97 85 LEU A CA 1
ATOM 674 C C . LEU A 1 85 ? 5.98 10.008 13.289 1 97 85 LEU A C 1
ATOM 676 O O . LEU A 1 85 ? 7.062 10.328 12.797 1 97 85 LEU A O 1
ATOM 680 N N . VAL A 1 86 ? 4.941 10.891 13.406 1 97.5 86 VAL A N 1
ATOM 681 C CA . VAL A 1 86 ? 5.113 12.289 13.031 1 97.5 86 VAL A CA 1
ATOM 682 C C . VAL A 1 86 ? 6.273 12.891 13.82 1 97.5 86 VAL A C 1
ATOM 684 O O . VAL A 1 86 ? 7.125 13.578 13.258 1 97.5 86 VAL A O 1
ATOM 687 N N . ARG A 1 87 ? 6.328 12.625 15.094 1 96.75 87 ARG A N 1
ATOM 688 C CA . ARG A 1 87 ? 7.41 13.133 15.93 1 96.75 87 ARG A CA 1
ATOM 689 C C . ARG A 1 87 ? 8.766 12.648 15.43 1 96.75 87 ARG A C 1
ATOM 691 O O . ARG A 1 87 ? 9.711 13.43 15.344 1 96.75 87 ARG A O 1
ATOM 698 N N . GLU A 1 88 ? 8.797 11.398 15.133 1 95.56 88 GLU A N 1
ATOM 699 C CA . GLU A 1 88 ? 10.039 10.836 14.609 1 95.56 88 GLU A CA 1
ATOM 700 C C . GLU A 1 88 ? 10.461 11.523 13.312 1 95.56 88 GLU A C 1
ATOM 702 O O . GLU A 1 88 ? 11.641 11.828 13.125 1 95.56 88 GLU A O 1
ATOM 707 N N . GLN A 1 89 ? 9.539 11.797 12.469 1 95.06 89 GLN A N 1
ATOM 708 C CA . GLN A 1 89 ? 9.82 12.406 11.172 1 95.06 89 GLN A CA 1
ATOM 709 C C . GLN A 1 89 ? 10.25 13.859 11.32 1 95.06 89 GLN A C 1
ATOM 711 O O . GLN A 1 89 ? 10.898 14.414 10.438 1 95.06 89 GLN A O 1
ATOM 716 N N . LEU A 1 90 ? 9.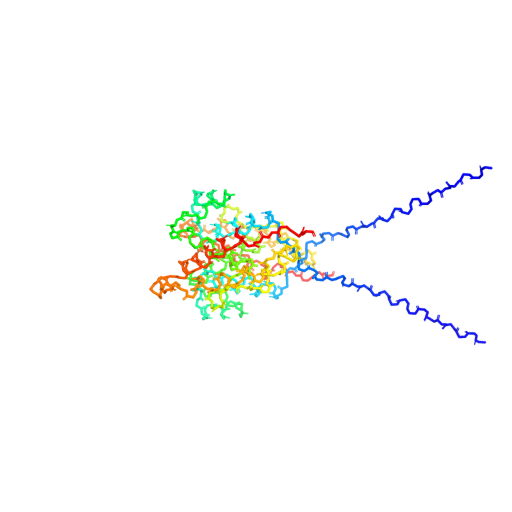898 14.477 12.391 1 94.56 90 LEU A N 1
ATOM 717 C CA . LEU A 1 90 ? 10.172 15.898 12.594 1 94.56 90 LEU A CA 1
ATOM 718 C C . LEU A 1 90 ? 11.211 16.094 13.688 1 94.56 90 LEU A C 1
ATOM 720 O O . LEU A 1 90 ? 11.297 17.172 14.281 1 94.56 90 LEU A O 1
ATOM 724 N N . ASN A 1 91 ? 11.953 15.078 13.984 1 91.12 91 ASN A N 1
ATOM 725 C CA . ASN A 1 91 ? 12.844 15.094 15.141 1 91.12 91 ASN A CA 1
ATOM 726 C C . ASN A 1 91 ? 13.914 16.172 15.016 1 91.12 91 ASN A C 1
ATOM 728 O O . ASN A 1 91 ? 14.523 16.562 16.016 1 91.12 91 ASN A O 1
ATOM 732 N N . ASP A 1 92 ? 14.203 16.703 13.883 1 90.75 92 ASP A N 1
ATOM 733 C CA . ASP A 1 92 ? 15.211 17.734 13.68 1 90.75 92 ASP A CA 1
ATOM 734 C C . ASP A 1 92 ? 14.578 19.109 13.555 1 90.75 92 ASP A C 1
ATOM 736 O O . ASP A 1 92 ? 15.227 20.062 13.117 1 90.75 92 ASP A O 1
ATOM 740 N N . LYS A 1 93 ? 13.344 19.172 13.852 1 95.88 93 LYS A N 1
ATOM 741 C CA . LYS A 1 93 ? 12.602 20.422 13.734 1 95.88 93 LYS A CA 1
ATOM 742 C C . LYS A 1 93 ? 12.078 20.891 15.086 1 95.88 93 LYS A C 1
ATOM 744 O O . LYS A 1 93 ? 12.047 20.109 16.047 1 95.88 93 LYS A O 1
ATOM 749 N N . ASP A 1 94 ? 11.727 22.125 15.141 1 97.31 94 ASP A N 1
ATOM 750 C CA . ASP A 1 94 ? 11.078 22.703 16.312 1 97.31 94 ASP A CA 1
ATOM 751 C C . ASP A 1 94 ? 9.578 22.906 16.062 1 97.31 94 ASP A C 1
ATOM 753 O O . ASP A 1 94 ? 9.141 22.969 14.906 1 97.31 94 ASP A O 1
ATOM 757 N N . GLY A 1 95 ? 8.828 22.875 17.219 1 97.81 95 GLY A N 1
ATOM 758 C CA . GLY A 1 95 ? 7.434 23.266 17.125 1 97.81 95 GLY A CA 1
ATOM 759 C C . GLY A 1 95 ? 6.477 22.094 17.109 1 97.81 95 GLY A C 1
ATOM 760 O O . GLY A 1 95 ? 5.285 22.266 16.828 1 97.81 95 GLY A O 1
ATOM 761 N N . PHE A 1 96 ? 6.984 20.906 17.359 1 97.88 96 PHE A N 1
ATOM 762 C CA . PHE A 1 96 ? 6.164 19.703 17.281 1 97.88 96 PHE A CA 1
ATOM 763 C C . PHE A 1 96 ? 4.977 19.781 18.234 1 97.88 96 PHE A C 1
ATOM 765 O O . PHE A 1 96 ? 3.85 19.469 17.859 1 97.88 96 PHE A O 1
ATOM 772 N N . ASP A 1 97 ? 5.238 20.203 19.5 1 98 97 ASP A N 1
ATOM 773 C CA . ASP A 1 97 ? 4.172 20.219 20.484 1 98 97 ASP A CA 1
ATOM 774 C C . ASP A 1 97 ? 3.053 21.172 20.078 1 98 97 ASP A C 1
ATOM 776 O O . ASP A 1 97 ? 1.871 20.844 20.219 1 98 97 ASP A O 1
ATOM 780 N N . GLU A 1 98 ? 3.404 22.312 19.625 1 98.56 98 GLU A N 1
ATOM 781 C CA . GLU A 1 98 ? 2.416 23.266 19.125 1 98.56 98 GLU A CA 1
ATOM 782 C C . GLU A 1 98 ? 1.668 22.703 17.922 1 98.56 98 GLU A C 1
ATOM 784 O O . GLU A 1 98 ? 0.45 22.859 17.812 1 98.56 98 GLU A O 1
ATOM 789 N N . HIS A 1 99 ? 2.422 22.047 16.984 1 98.69 99 HIS A N 1
ATOM 790 C CA . HIS A 1 99 ? 1.845 21.422 15.797 1 98.69 99 HIS A CA 1
ATOM 791 C C . HIS A 1 99 ? 0.81 20.359 16.188 1 98.69 99 HIS A C 1
ATOM 793 O O . HIS A 1 99 ? -0.316 20.375 15.68 1 98.69 99 HIS A O 1
ATOM 799 N N . GLN A 1 100 ? 1.143 19.516 17.047 1 98.69 100 GLN A N 1
ATOM 800 C CA . GLN A 1 100 ? 0.242 18.453 17.484 1 98.69 100 GLN A CA 1
ATOM 801 C C . GLN A 1 100 ? -1.003 19.031 18.156 1 98.69 100 GLN A C 1
ATOM 803 O O . GLN A 1 100 ? -2.123 18.609 17.859 1 98.69 100 GLN A O 1
ATOM 808 N N . ALA A 1 101 ? -0.832 19.969 19.062 1 98.75 101 ALA A N 1
ATOM 809 C CA . ALA A 1 101 ? -1.949 20.578 19.781 1 98.75 101 ALA A CA 1
ATOM 810 C C . ALA A 1 101 ? -2.908 21.281 18.812 1 98.75 101 ALA A C 1
ATOM 812 O O . ALA A 1 101 ? -4.125 21.094 18.906 1 98.75 101 ALA A O 1
ATOM 813 N N . ALA A 1 102 ? -2.326 22.016 17.938 1 98.81 102 ALA A N 1
ATOM 814 C CA . ALA A 1 102 ? -3.146 22.766 16.984 1 98.81 102 ALA A CA 1
ATOM 815 C C . ALA A 1 102 ? -3.896 21.828 16.047 1 98.81 102 ALA A C 1
ATOM 817 O O . ALA A 1 102 ? -5.062 22.062 15.719 1 98.81 102 ALA A O 1
ATOM 818 N N . THR A 1 103 ? -3.256 20.766 15.531 1 98.75 103 THR A N 1
ATOM 819 C CA . THR A 1 103 ? -3.906 19.781 14.664 1 98.75 103 THR A CA 1
ATOM 820 C C . THR A 1 103 ? -5.055 19.094 15.391 1 98.75 103 THR A C 1
ATOM 822 O O . THR A 1 103 ? -6.145 18.938 14.836 1 98.75 103 THR A O 1
ATOM 825 N N . THR A 1 104 ? -4.82 18.734 16.625 1 98.19 104 THR A N 1
ATOM 826 C CA . THR A 1 104 ? -5.836 18.078 17.438 1 98.19 104 THR A CA 1
ATOM 827 C C . THR A 1 104 ? -7.043 18.984 17.656 1 98.19 104 THR A C 1
ATOM 829 O O . THR A 1 104 ? -8.188 18.547 17.5 1 98.19 104 THR A O 1
ATOM 832 N N . ALA A 1 105 ? -6.773 20.203 18.016 1 98.56 105 ALA A N 1
ATOM 833 C CA . ALA A 1 105 ? -7.859 21.172 18.188 1 98.56 105 ALA A CA 1
ATOM 834 C C . ALA A 1 105 ? -8.672 21.312 16.906 1 98.56 105 ALA A C 1
ATOM 836 O O . ALA A 1 105 ? -9.906 21.359 16.938 1 98.56 105 ALA A O 1
ATOM 837 N N . CYS A 1 106 ? -7.992 21.406 15.828 1 98.56 106 CYS A N 1
ATOM 838 C CA . CYS A 1 106 ? -8.633 21.516 14.523 1 98.56 106 CYS A CA 1
ATOM 839 C C . CYS A 1 106 ? -9.492 20.297 14.227 1 98.56 106 CYS A C 1
ATOM 841 O O . CYS A 1 106 ? -10.648 20.422 13.82 1 98.56 106 CYS A O 1
ATOM 843 N N . THR A 1 107 ? -9.016 19.078 14.359 1 97.44 107 THR A N 1
ATOM 844 C CA . THR A 1 107 ? -9.758 17.859 14.062 1 97.44 107 THR A CA 1
ATOM 845 C C . THR A 1 107 ? -10.938 17.703 15.008 1 97.44 107 THR A C 1
ATOM 847 O O . THR A 1 107 ? -12 17.219 14.602 1 97.44 107 THR A O 1
ATOM 850 N N . ASP A 1 108 ? -10.797 18.109 16.25 1 96.5 108 ASP A N 1
ATOM 851 C CA . ASP A 1 108 ? -11.859 18.031 17.25 1 96.5 108 ASP A CA 1
ATOM 852 C C . ASP A 1 108 ? -13.016 18.969 16.891 1 96.5 108 ASP A C 1
ATOM 854 O O . ASP A 1 108 ? -14.148 18.75 17.328 1 96.5 108 ASP A O 1
ATOM 858 N N . ALA A 1 109 ? -12.688 19.984 16.203 1 97.69 109 ALA A N 1
ATOM 859 C CA . ALA A 1 109 ? -13.68 21 15.883 1 97.69 109 ALA A CA 1
ATOM 860 C C . ALA A 1 109 ? -14.445 20.656 14.617 1 97.69 109 ALA A C 1
ATOM 862 O O . ALA A 1 109 ? -15.414 21.328 14.258 1 97.69 109 ALA A O 1
ATOM 863 N N . LEU A 1 110 ? -14.023 19.625 13.898 1 96.88 110 LEU A N 1
ATOM 864 C CA . LEU A 1 110 ? -14.68 19.266 12.641 1 96.88 110 LEU A CA 1
ATOM 865 C C . LEU A 1 110 ? -16.109 18.781 12.891 1 96.88 110 LEU A C 1
ATOM 867 O O . LEU A 1 110 ? -16.359 18.078 13.867 1 96.88 110 LEU A O 1
ATOM 871 N N . PRO A 1 111 ? -16.969 19.156 11.984 1 95.75 111 PRO A N 1
ATOM 872 C CA . PRO A 1 111 ? -18.344 18.672 12.141 1 95.75 111 PRO A CA 1
ATOM 873 C C . PRO A 1 111 ? -18.453 17.156 12.008 1 95.75 111 PRO A C 1
ATOM 875 O O . PRO A 1 111 ? -17.844 16.562 11.125 1 95.75 111 PRO A O 1
ATOM 878 N N . GLU A 1 112 ? -19.281 16.594 12.828 1 92.88 112 GLU A N 1
ATOM 879 C CA . GLU A 1 112 ? -19.484 15.141 12.844 1 92.88 112 GLU A CA 1
ATOM 880 C C . GLU A 1 112 ? -19.969 14.641 11.484 1 92.88 112 GLU A C 1
ATOM 882 O O . GLU A 1 112 ? -19.594 13.555 11.047 1 92.88 112 GLU A O 1
ATOM 887 N N . GLU A 1 113 ? -20.766 15.406 10.875 1 92.75 113 GLU A N 1
ATOM 888 C CA . GLU A 1 113 ? -21.328 15.016 9.586 1 92.75 113 GLU A CA 1
ATOM 889 C C . GLU A 1 113 ? -20.234 14.805 8.547 1 92.75 113 GLU A C 1
ATOM 891 O O . GLU A 1 113 ? -20.328 13.914 7.703 1 92.75 113 GLU A O 1
ATOM 896 N N . GLU A 1 114 ? -19.219 15.594 8.641 1 89.69 114 GLU A N 1
ATOM 897 C CA . GLU A 1 114 ? -18.109 15.469 7.703 1 89.69 114 GLU A CA 1
ATOM 898 C C . GLU A 1 114 ? -17.234 14.258 8.031 1 89.69 114 GLU A C 1
ATOM 900 O O . GLU A 1 114 ? -16.766 13.562 7.133 1 89.69 114 GLU A O 1
ATOM 905 N N . LEU A 1 115 ? -17.109 13.969 9.273 1 90.56 115 LEU A N 1
ATOM 906 C CA . LEU A 1 115 ? -16.234 12.891 9.734 1 90.56 115 LEU A CA 1
ATOM 907 C C . LEU A 1 115 ? -16.859 11.523 9.43 1 90.56 115 LEU A C 1
ATOM 909 O O . LEU A 1 115 ? -16.141 10.516 9.383 1 90.56 115 LEU A O 1
ATOM 913 N N . THR A 1 116 ? -18.156 11.547 9.211 1 88.62 116 THR A N 1
ATOM 914 C CA . THR A 1 116 ? -18.828 10.266 9.031 1 88.62 116 THR A CA 1
ATOM 915 C C . THR A 1 116 ? -19.297 10.094 7.586 1 88.62 116 THR A C 1
ATOM 917 O O . THR A 1 116 ? -19.906 9.078 7.242 1 88.62 116 THR A O 1
ATOM 920 N N . SER A 1 117 ? -18.984 11.078 6.801 1 88.31 117 SER A N 1
ATOM 921 C CA . SER A 1 117 ? -19.422 11.008 5.41 1 88.31 117 SER A CA 1
ATOM 922 C C . SER A 1 117 ? -18.688 9.906 4.652 1 88.31 117 SER A C 1
ATOM 924 O O . SER A 1 117 ? -19.297 9.203 3.834 1 88.31 117 SER A O 1
ATOM 926 N N . SER A 1 118 ? -17.406 9.773 4.785 1 94.69 118 SER A N 1
ATOM 927 C CA . SER A 1 118 ? -16.609 8.68 4.242 1 94.69 118 SER A CA 1
ATOM 928 C C . SER A 1 118 ? -15.242 8.609 4.906 1 94.69 118 SER A C 1
ATOM 930 O O . SER A 1 118 ? -14.758 9.609 5.434 1 94.69 118 SER A O 1
ATOM 932 N N . VAL A 1 119 ? -14.672 7.508 4.762 1 97.25 119 VAL A N 1
ATOM 933 C CA . VAL A 1 119 ? -13.344 7.336 5.336 1 97.25 119 VAL A CA 1
ATOM 934 C C . VAL A 1 119 ? -12.336 8.203 4.582 1 97.25 119 VAL A C 1
ATOM 936 O O . VAL A 1 119 ? -11.398 8.734 5.176 1 97.25 119 VAL A O 1
ATOM 939 N N . CYS A 1 120 ? -12.586 8.414 3.324 1 98.25 120 CYS A N 1
ATOM 940 C CA . CYS A 1 120 ? -11.688 9.234 2.521 1 98.25 120 CYS A CA 1
ATOM 941 C C . CYS A 1 120 ? -11.805 10.703 2.9 1 98.25 120 CYS A C 1
ATOM 943 O O . CYS A 1 120 ? -10.797 11.398 3.029 1 98.25 120 CYS A O 1
ATOM 945 N N . ARG A 1 121 ? -13.016 11.125 3.105 1 97.06 121 ARG A N 1
ATOM 946 C CA . ARG A 1 121 ? -13.234 12.508 3.496 1 97.06 121 ARG A CA 1
ATOM 947 C C . ARG A 1 121 ? -12.641 12.797 4.871 1 97.06 121 ARG A C 1
ATOM 949 O O . ARG A 1 121 ? -11.953 13.797 5.062 1 97.06 121 ARG A O 1
ATOM 956 N N . LYS A 1 122 ? -12.891 11.93 5.809 1 97.62 122 LYS A N 1
ATOM 957 C CA . LYS A 1 122 ? -12.344 12.086 7.152 1 97.62 122 LYS A CA 1
ATOM 958 C C . LYS A 1 122 ? -10.828 12.211 7.117 1 97.62 122 LYS A C 1
ATOM 960 O O . LYS A 1 122 ? -10.266 13.141 7.703 1 97.62 122 LYS A O 1
ATOM 965 N N . SER A 1 123 ? -10.188 11.305 6.449 1 98.25 123 SER A N 1
ATOM 966 C CA . SER A 1 123 ? -8.727 11.328 6.352 1 98.25 123 SER A CA 1
ATOM 967 C C . SER A 1 123 ? -8.242 12.625 5.711 1 98.25 123 SER A C 1
ATOM 969 O O . SER A 1 123 ? -7.254 13.211 6.16 1 98.25 123 SER A O 1
ATOM 971 N N . TYR A 1 124 ? -8.898 13.07 4.715 1 98.19 124 TYR A N 1
ATOM 972 C CA . TYR A 1 124 ? -8.531 14.289 4.012 1 98.19 124 TYR A CA 1
ATOM 973 C C . TYR A 1 124 ? -8.617 15.5 4.941 1 98.19 124 TYR A C 1
ATOM 975 O O . TYR A 1 124 ? -7.727 16.344 4.949 1 98.19 124 TYR A O 1
ATOM 983 N N . LEU A 1 125 ? -9.688 15.539 5.645 1 97.88 125 LEU A N 1
ATOM 984 C CA . LEU A 1 125 ? -9.867 16.672 6.551 1 97.88 125 LEU A CA 1
ATOM 985 C C . LEU A 1 125 ? -8.805 16.656 7.645 1 97.88 125 LEU A C 1
ATOM 987 O O . LEU A 1 125 ? -8.281 17.719 8.023 1 97.88 125 LEU A O 1
ATOM 991 N N . PHE A 1 126 ? -8.453 15.477 8.18 1 98.19 126 PHE A N 1
ATOM 992 C CA . PHE A 1 126 ? -7.363 15.359 9.133 1 98.19 126 PHE A CA 1
ATOM 993 C C . PHE A 1 126 ? -6.055 15.844 8.516 1 98.19 126 PHE A C 1
ATOM 995 O O . PHE A 1 126 ? -5.293 16.578 9.156 1 98.19 126 PHE A O 1
ATOM 1002 N N . PHE A 1 127 ? -5.852 15.477 7.371 1 98.25 127 PHE A N 1
ATOM 1003 C CA . PHE A 1 127 ? -4.652 15.875 6.641 1 98.25 127 PHE A CA 1
ATOM 1004 C C . PHE A 1 127 ? -4.594 17.391 6.477 1 98.25 127 PHE A C 1
ATOM 1006 O O . PHE A 1 127 ? -3.545 18 6.684 1 98.25 127 PHE A O 1
ATOM 1013 N N . ARG A 1 128 ? -5.699 17.969 6.105 1 97.25 128 ARG A N 1
ATOM 1014 C CA . ARG A 1 128 ? -5.754 19.406 5.934 1 97.25 128 ARG A CA 1
ATOM 1015 C C . ARG A 1 128 ? -5.441 20.125 7.246 1 97.25 128 ARG A C 1
ATOM 1017 O O . ARG A 1 128 ? -4.734 21.141 7.25 1 97.25 128 ARG A O 1
ATOM 1024 N N . CYS A 1 129 ? -5.965 19.625 8.312 1 98.44 129 CYS A N 1
ATOM 1025 C CA . CYS A 1 129 ? -5.656 20.172 9.625 1 98.44 129 CYS A CA 1
ATOM 1026 C C . CYS A 1 129 ? -4.164 20.094 9.914 1 98.44 129 CYS A C 1
ATOM 1028 O O . CYS A 1 129 ? -3.559 21.078 10.359 1 98.44 129 CYS A O 1
ATOM 1030 N N . ALA A 1 130 ? -3.578 18.969 9.617 1 98.38 130 ALA A N 1
ATOM 1031 C CA . ALA A 1 130 ? -2.158 18.766 9.891 1 98.38 130 ALA A CA 1
ATOM 1032 C C . ALA A 1 130 ? -1.294 19.672 9.016 1 98.38 130 ALA A C 1
ATOM 1034 O O . ALA A 1 130 ? -0.317 20.25 9.492 1 98.38 130 ALA A O 1
ATOM 1035 N N . MET A 1 131 ? -1.643 19.766 7.797 1 96.88 131 MET A N 1
ATOM 1036 C CA . MET A 1 131 ? -0.845 20.578 6.879 1 96.88 131 MET A CA 1
ATOM 1037 C C . MET A 1 131 ? -0.89 22.047 7.266 1 96.88 131 MET A C 1
ATOM 1039 O O . MET A 1 131 ? 0.137 22.734 7.254 1 96.88 131 MET A O 1
ATOM 1043 N N . LYS A 1 132 ? -2.057 22.484 7.539 1 97.06 132 LYS A N 1
ATOM 1044 C CA . LYS A 1 132 ? -2.197 23.859 7.977 1 97.06 132 LYS A CA 1
ATOM 1045 C C . LYS A 1 132 ? -1.365 24.125 9.227 1 97.06 132 LYS A C 1
ATOM 1047 O O . LYS A 1 132 ? -0.629 25.125 9.289 1 97.06 132 LYS A O 1
ATOM 1052 N N . SER A 1 133 ? -1.492 23.281 10.188 1 98.5 133 SER A N 1
ATOM 1053 C CA . SER A 1 133 ? -0.763 23.422 11.445 1 98.5 133 SER A CA 1
ATOM 1054 C C . SER A 1 133 ? 0.744 23.391 11.219 1 98.5 133 SER A C 1
ATOM 1056 O O . SER A 1 133 ? 1.491 24.156 11.82 1 98.5 133 SER A O 1
ATOM 1058 N N . ALA A 1 134 ? 1.183 22.453 10.375 1 97.44 134 ALA A N 1
ATOM 1059 C CA . ALA A 1 134 ? 2.615 22.328 10.117 1 97.44 134 ALA A CA 1
ATOM 1060 C C . ALA A 1 134 ? 3.18 23.625 9.547 1 97.44 134 ALA A C 1
ATOM 1062 O O . ALA A 1 134 ? 4.25 24.078 9.953 1 97.44 134 ALA A O 1
ATOM 1063 N N . LYS A 1 135 ? 2.496 24.156 8.641 1 96.44 135 LYS A N 1
ATOM 1064 C CA . LYS A 1 135 ? 2.924 25.406 8.016 1 96.44 135 LYS A CA 1
ATOM 1065 C C . LYS A 1 135 ? 3.084 26.516 9.055 1 96.44 135 LYS A C 1
ATOM 1067 O O . LYS A 1 135 ? 3.99 27.344 8.953 1 96.44 135 LYS A O 1
ATOM 1072 N N . GLU A 1 136 ? 2.344 26.438 10.039 1 98 136 GLU A N 1
ATOM 1073 C CA . GLU A 1 136 ? 2.301 27.516 11.023 1 98 136 GLU A CA 1
ATOM 1074 C C . GLU A 1 136 ? 3.324 27.297 12.133 1 98 136 GLU A C 1
ATOM 1076 O O . GLU A 1 136 ? 3.859 28.25 12.695 1 98 136 GLU A O 1
ATOM 1081 N N . HIS A 1 137 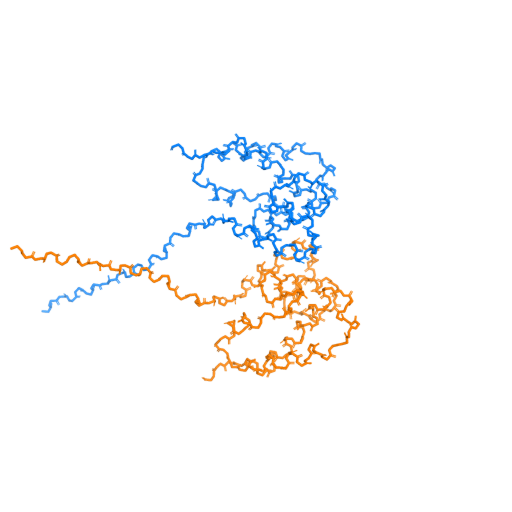? 3.664 26.047 12.461 1 98.19 137 HIS A N 1
ATOM 1082 C CA . HIS A 1 137 ? 4.32 25.844 13.742 1 98.19 137 HIS A CA 1
ATOM 1083 C C . HIS A 1 137 ? 5.66 25.125 13.57 1 98.19 137 HIS A C 1
ATOM 1085 O O . HIS A 1 137 ? 6.512 25.172 14.461 1 98.19 137 HIS A O 1
ATOM 1091 N N . ILE A 1 138 ? 5.797 24.344 12.5 1 97.81 138 ILE A N 1
ATOM 1092 C CA . ILE A 1 138 ? 7.039 23.594 12.328 1 97.81 138 ILE A CA 1
ATOM 1093 C C . ILE A 1 138 ? 8.109 24.516 11.734 1 97.81 138 ILE A C 1
ATOM 1095 O O . ILE A 1 138 ? 7.867 25.203 10.734 1 97.81 138 ILE A O 1
ATOM 1099 N N . ARG A 1 139 ? 9.281 24.469 12.453 1 96.88 139 ARG A N 1
ATOM 1100 C CA . ARG A 1 139 ? 10.391 25.328 12.039 1 96.88 139 ARG A CA 1
ATOM 1101 C C . ARG A 1 139 ? 11.719 24.578 12.117 1 96.88 139 ARG A C 1
ATOM 1103 O O . ARG A 1 139 ? 11.828 23.562 12.805 1 96.88 139 ARG A O 1
ATOM 1110 N N . GLU A 1 140 ? 12.641 25.109 11.305 1 92.94 140 GLU A N 1
ATOM 1111 C CA . GLU A 1 140 ? 13.992 24.562 11.414 1 92.94 140 GLU A CA 1
ATOM 1112 C C . GLU A 1 140 ? 14.578 24.828 12.805 1 92.94 140 GLU A C 1
ATOM 1114 O O . GLU A 1 140 ? 14.32 25.875 13.406 1 92.94 140 GLU A O 1
ATOM 1119 N N . LYS A 1 141 ? 15.32 23.766 13.289 1 88.19 141 LYS A N 1
ATOM 1120 C CA . LYS A 1 141 ? 15.984 23.969 14.57 1 88.19 141 LYS A CA 1
ATOM 1121 C C . LYS A 1 141 ? 16.969 25.125 14.516 1 88.19 141 LYS A C 1
ATOM 1123 O O . LYS A 1 141 ? 17.672 25.297 13.516 1 88.19 141 LYS A O 1
ATOM 1128 N N . SER A 1 142 ? 16.844 25.969 15.617 1 71.69 142 SER A N 1
ATOM 1129 C CA . SER A 1 142 ? 17.766 27.078 15.789 1 71.69 142 SER A CA 1
ATOM 1130 C C . SER A 1 142 ? 19.141 26.578 16.219 1 71.69 142 SER A C 1
ATOM 1132 O O . SER A 1 142 ? 19.266 25.531 16.875 1 71.69 142 SER A O 1
ATOM 1134 N N . MET B 1 1 ? 63.531 13.758 6.098 1 24.98 1 MET B N 1
ATOM 1135 C CA . MET B 1 1 ? 62.125 14.148 5.844 1 24.98 1 MET B CA 1
ATOM 1136 C C . MET B 1 1 ? 61.312 12.961 5.363 1 24.98 1 MET B C 1
ATOM 1138 O O . MET B 1 1 ? 61.375 12.586 4.191 1 24.98 1 MET B O 1
ATOM 1142 N N . LYS B 1 2 ? 61.125 11.938 6.25 1 35.59 2 LYS B N 1
ATOM 1143 C CA . LYS B 1 2 ? 60.5 10.656 5.977 1 35.59 2 LYS B CA 1
ATOM 1144 C C . LYS B 1 2 ? 59.062 10.836 5.562 1 35.59 2 LYS B C 1
ATOM 1146 O O . LYS B 1 2 ? 58.312 11.609 6.18 1 35.59 2 LYS B O 1
ATOM 1151 N N . PRO B 1 3 ? 58.688 10.539 4.254 1 37.81 3 PRO B N 1
ATOM 1152 C CA . PRO B 1 3 ? 57.344 10.766 3.766 1 37.81 3 PRO B CA 1
ATOM 1153 C C . PRO B 1 3 ? 56.281 10.07 4.617 1 37.81 3 PRO B C 1
ATOM 1155 O O . PRO B 1 3 ? 56.5 8.961 5.102 1 37.81 3 PRO B O 1
ATOM 1158 N N . PHE B 1 4 ? 55.531 10.797 5.453 1 35.66 4 PHE B N 1
ATOM 1159 C CA . PHE B 1 4 ? 54.312 10.43 6.164 1 35.66 4 PHE B CA 1
ATOM 1160 C C . PHE B 1 4 ? 53.281 9.805 5.211 1 35.66 4 PHE B C 1
ATOM 1162 O O . PHE B 1 4 ? 52.812 10.461 4.285 1 35.66 4 PHE B O 1
ATOM 1169 N N . VAL B 1 5 ? 53.469 8.562 4.82 1 32.28 5 VAL B N 1
ATOM 1170 C CA . VAL B 1 5 ? 52.469 7.824 4.078 1 32.28 5 VAL B CA 1
ATOM 1171 C C . VAL B 1 5 ? 51.125 7.883 4.832 1 32.28 5 VAL B C 1
ATOM 1173 O O . VAL B 1 5 ? 51.031 7.395 5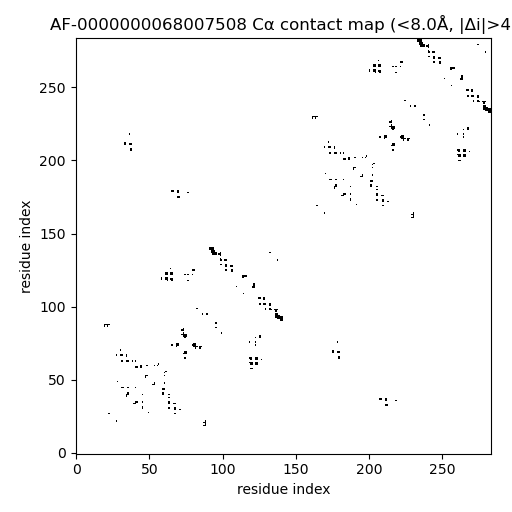.961 1 32.28 5 VAL B O 1
ATOM 1176 N N . ALA B 1 6 ? 50.375 9.008 4.691 1 34.59 6 ALA B N 1
ATOM 1177 C CA . ALA B 1 6 ? 48.969 9.086 5.086 1 34.59 6 ALA B CA 1
ATOM 1178 C C . ALA B 1 6 ? 48.219 7.836 4.652 1 34.59 6 ALA B C 1
ATOM 1180 O O . ALA B 1 6 ? 48.156 7.516 3.463 1 34.59 6 ALA B O 1
ATOM 1181 N N . ALA B 1 7 ? 48.25 6.836 5.465 1 30.64 7 ALA B N 1
ATOM 1182 C CA . ALA B 1 7 ? 47.375 5.684 5.332 1 30.64 7 ALA B CA 1
ATOM 1183 C C . ALA B 1 7 ? 45.906 6.121 5.145 1 30.64 7 ALA B C 1
ATOM 1185 O O . ALA B 1 7 ? 45.312 6.684 6.055 1 30.64 7 ALA B O 1
ATOM 1186 N N . PHE B 1 8 ? 45.562 6.594 3.932 1 32.72 8 PHE B N 1
ATOM 1187 C CA . PHE B 1 8 ? 44.156 6.73 3.574 1 32.72 8 PHE B CA 1
ATOM 1188 C C . PHE B 1 8 ? 43.406 5.457 3.908 1 32.72 8 PHE B C 1
ATOM 1190 O O . PHE B 1 8 ? 43.625 4.414 3.289 1 32.72 8 PHE B O 1
ATOM 1197 N N . LEU B 1 9 ? 43.219 5.207 5.215 1 28.91 9 LEU B N 1
ATOM 1198 C CA . LEU B 1 9 ? 42.219 4.215 5.574 1 28.91 9 LEU B CA 1
ATOM 1199 C C . LEU B 1 9 ? 40.906 4.438 4.793 1 28.91 9 LEU B C 1
ATOM 1201 O O . LEU B 1 9 ? 40.25 5.441 4.992 1 28.91 9 LEU B O 1
ATOM 1205 N N . LEU B 1 10 ? 40.906 3.992 3.508 1 29.16 10 LEU B N 1
ATOM 1206 C CA . LEU B 1 10 ? 39.656 3.82 2.787 1 29.16 10 LEU B CA 1
ATOM 1207 C C . LEU B 1 10 ? 38.625 3.104 3.654 1 29.16 10 LEU B C 1
ATOM 1209 O O . LEU B 1 10 ? 38.781 1.919 3.957 1 29.16 10 LEU B O 1
ATOM 1213 N N . VAL B 1 11 ? 38.125 3.684 4.711 1 29.78 11 VAL B N 1
ATOM 1214 C CA . VAL B 1 11 ? 36.875 3.201 5.301 1 29.78 11 VAL B CA 1
ATOM 1215 C C . VAL B 1 11 ? 35.875 2.877 4.199 1 29.78 11 VAL B C 1
ATOM 1217 O O . VAL B 1 11 ? 35.344 3.781 3.553 1 29.78 11 VAL B O 1
ATOM 1220 N N . GLY B 1 12 ? 36.156 1.909 3.324 1 25.44 12 GLY B N 1
ATOM 1221 C CA . GLY B 1 12 ? 35.062 1.395 2.516 1 25.44 12 GLY B CA 1
ATOM 1222 C C . GLY B 1 12 ? 33.812 1.095 3.322 1 25.44 12 GLY B C 1
ATOM 1223 O O . GLY B 1 12 ? 33.812 0.166 4.133 1 25.44 12 GLY B O 1
ATOM 1224 N N . LEU B 1 13 ? 33.188 2.047 3.965 1 29.61 13 LEU B N 1
ATOM 1225 C CA . LEU B 1 13 ? 31.797 1.691 4.254 1 29.61 13 LEU B CA 1
ATOM 1226 C C . LEU B 1 13 ? 31.203 0.859 3.123 1 29.61 13 LEU B C 1
ATOM 1228 O O . LEU B 1 13 ? 30.906 1.384 2.045 1 29.61 13 LEU B O 1
ATOM 1232 N N . LEU B 1 14 ? 31.672 -0.288 2.842 1 27.06 14 LEU B N 1
ATOM 1233 C CA . LEU B 1 14 ? 30.891 -1.179 1.996 1 27.06 14 LEU B CA 1
ATOM 1234 C C . LEU B 1 14 ? 29.406 -1.099 2.354 1 27.06 14 LEU B C 1
ATOM 1236 O O . LEU B 1 14 ? 29.016 -1.362 3.494 1 27.06 14 LEU B O 1
ATOM 1240 N N . PHE B 1 15 ? 28.703 -0.023 1.909 1 31.58 15 PHE B N 1
ATOM 1241 C CA . PHE B 1 15 ? 27.297 -0.34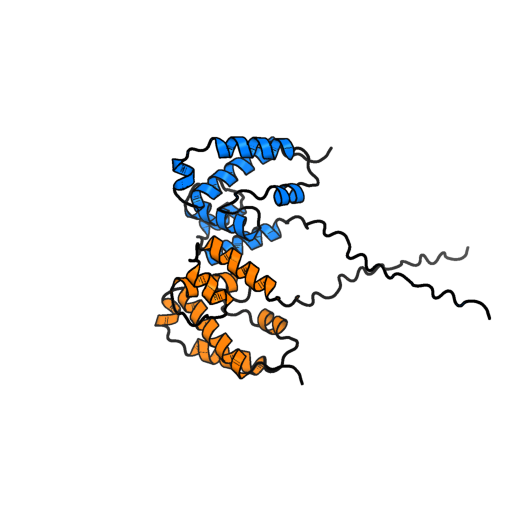5 1.692 1 31.58 15 PHE B CA 1
ATOM 1242 C C . PHE B 1 15 ? 27.125 -1.823 1.366 1 31.58 15 PHE B C 1
ATOM 1244 O O . PHE B 1 15 ? 27.641 -2.305 0.354 1 31.58 15 PHE B O 1
ATOM 1251 N N . HIS B 1 16 ? 27.453 -2.709 2.266 1 34.47 16 HIS B N 1
ATOM 1252 C CA . HIS B 1 16 ? 27.062 -4.09 1.997 1 34.47 16 HIS B CA 1
ATOM 1253 C C . HIS B 1 16 ? 26 -4.168 0.908 1 34.47 16 HIS B C 1
ATOM 1255 O O . HIS B 1 16 ? 25.312 -3.178 0.635 1 34.47 16 HIS B O 1
ATOM 1261 N N . LEU B 1 17 ? 26.031 -5.281 0.123 1 34.31 17 LEU B N 1
ATOM 1262 C CA . LEU B 1 17 ? 25.266 -6.008 -0.883 1 34.31 17 LEU B CA 1
ATOM 1263 C C . LEU B 1 17 ? 23.766 -5.895 -0.61 1 34.31 17 LEU B C 1
ATOM 1265 O O . LEU B 1 17 ? 23.328 -6.074 0.527 1 34.31 17 LEU B O 1
ATOM 1269 N N . SER B 1 18 ? 23.078 -5.168 -1.302 1 38.5 18 SER B N 1
ATOM 1270 C CA . SER B 1 18 ? 21.672 -5.176 -1.698 1 38.5 18 SER B CA 1
ATOM 1271 C C . SER B 1 18 ? 21.094 -6.586 -1.64 1 38.5 18 SER B C 1
ATOM 1273 O O . SER B 1 18 ? 21.094 -7.305 -2.643 1 38.5 18 SER B O 1
ATOM 1275 N N . GLY B 1 19 ? 21.656 -7.574 -1.12 1 44.09 19 GLY B N 1
ATOM 1276 C CA . GLY B 1 19 ? 20.828 -8.75 -1.271 1 44.09 19 GLY B CA 1
ATOM 1277 C C . GLY B 1 19 ? 19.344 -8.469 -1.069 1 44.09 19 GLY B C 1
ATOM 1278 O O . GLY B 1 19 ? 18.969 -7.777 -0.122 1 44.09 19 GLY B O 1
ATOM 1279 N N . ALA B 1 20 ? 18.625 -8.219 -2.066 1 54 20 ALA B N 1
ATOM 1280 C CA . ALA B 1 20 ? 17.188 -8.023 -1.988 1 54 20 ALA B CA 1
ATOM 1281 C C . ALA B 1 20 ? 16.578 -8.828 -0.837 1 54 20 ALA B C 1
ATOM 1283 O O . ALA B 1 20 ? 16.797 -10.031 -0.732 1 54 20 ALA B O 1
ATOM 1284 N N . VAL B 1 21 ? 16.453 -8.398 0.462 1 69.69 21 VAL B N 1
ATOM 1285 C CA . VAL B 1 21 ? 15.82 -8.977 1.643 1 69.69 21 VAL B CA 1
ATOM 1286 C C . VAL B 1 21 ? 14.539 -9.703 1.238 1 69.69 21 VAL B C 1
ATOM 1288 O O . VAL B 1 21 ? 13.727 -9.164 0.489 1 69.69 21 VAL B O 1
ATOM 1291 N N . ARG B 1 22 ? 14.562 -11.055 1.443 1 89.19 22 ARG B N 1
ATOM 1292 C CA . ARG B 1 22 ? 13.375 -11.883 1.271 1 89.19 22 ARG B CA 1
ATOM 1293 C C . ARG B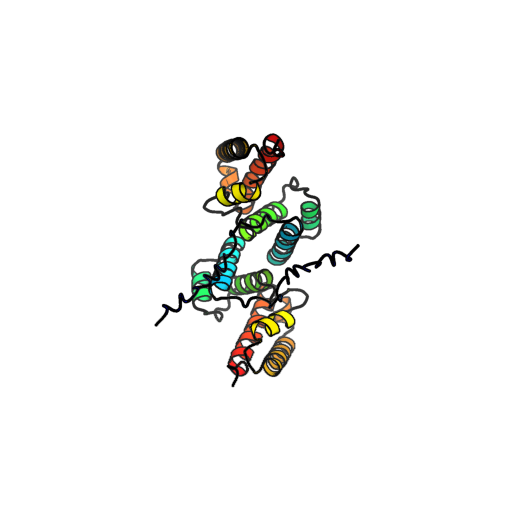 1 22 ? 12.25 -11.43 2.189 1 89.19 22 ARG B C 1
ATOM 1295 O O . ARG B 1 22 ? 12.484 -11.125 3.363 1 89.19 22 ARG B O 1
ATOM 1302 N N . PHE B 1 23 ? 11.156 -11.367 1.553 1 94.5 23 PHE B N 1
ATOM 1303 C CA . PHE B 1 23 ? 10.008 -11.031 2.385 1 94.5 23 PHE B CA 1
ATOM 1304 C C . PHE B 1 23 ? 9.703 -12.148 3.373 1 94.5 23 PHE B C 1
ATOM 1306 O O . PHE B 1 23 ? 9.766 -13.328 3.021 1 94.5 23 PHE B O 1
ATOM 1313 N N . THR B 1 24 ? 9.43 -11.812 4.555 1 93.62 24 THR B N 1
ATOM 1314 C CA . THR B 1 24 ? 9.016 -12.75 5.59 1 93.62 24 THR B CA 1
ATOM 1315 C C . THR B 1 24 ? 7.492 -12.852 5.645 1 93.62 24 THR B C 1
ATOM 1317 O O . THR B 1 24 ? 6.789 -12.062 5.004 1 93.62 24 THR B O 1
ATOM 1320 N N . GLU B 1 25 ? 7.062 -13.805 6.395 1 93.38 25 GLU B N 1
ATOM 1321 C CA . GLU B 1 25 ? 5.617 -13.891 6.602 1 93.38 25 GLU B CA 1
ATOM 1322 C C . GLU B 1 25 ? 5.074 -12.633 7.262 1 93.38 25 GLU B C 1
ATOM 1324 O O . GLU B 1 25 ? 3.945 -12.219 6.992 1 93.38 25 GLU B O 1
ATOM 1329 N N . GLU B 1 26 ? 5.855 -12.078 8.141 1 95.19 26 GLU B N 1
ATOM 1330 C CA . GLU B 1 26 ? 5.438 -10.836 8.781 1 95.19 26 GLU B CA 1
ATOM 1331 C C . GLU B 1 26 ? 5.293 -9.711 7.754 1 95.19 26 GLU B C 1
ATOM 1333 O O . GLU B 1 26 ? 4.371 -8.898 7.84 1 95.19 26 GLU B O 1
ATOM 1338 N N . ASP B 1 27 ? 6.148 -9.664 6.742 1 95.62 27 ASP B N 1
ATOM 1339 C CA . ASP B 1 27 ? 6.023 -8.68 5.676 1 95.62 27 ASP B CA 1
ATOM 1340 C C . ASP B 1 27 ? 4.703 -8.844 4.926 1 95.62 27 ASP B C 1
ATOM 1342 O O . ASP B 1 27 ? 3.994 -7.859 4.691 1 95.62 27 ASP B O 1
ATOM 1346 N N . TYR B 1 28 ? 4.379 -10.062 4.625 1 96.06 28 TYR B N 1
ATOM 1347 C CA . TYR B 1 28 ? 3.141 -10.328 3.9 1 96.06 28 TYR B CA 1
ATOM 1348 C C . TYR B 1 28 ? 1.924 -9.977 4.746 1 96.06 28 TYR B C 1
ATOM 1350 O O . TYR B 1 28 ? 0.918 -9.492 4.227 1 96.06 28 TYR B O 1
ATOM 1358 N N . ARG B 1 29 ? 2.039 -10.266 6.051 1 96.88 29 ARG B N 1
ATOM 1359 C CA . ARG B 1 29 ? 0.956 -9.883 6.953 1 96.88 29 ARG B CA 1
ATOM 1360 C C . ARG B 1 29 ? 0.752 -8.375 6.953 1 96.88 29 ARG B C 1
ATOM 1362 O O . ARG B 1 29 ? -0.383 -7.898 6.902 1 96.88 29 ARG B O 1
ATOM 1369 N N . VAL B 1 30 ? 1.825 -7.656 6.965 1 96.94 30 VAL B N 1
ATOM 1370 C CA . VAL B 1 30 ? 1.753 -6.199 6.961 1 96.94 30 VAL B CA 1
ATOM 1371 C C . VAL B 1 30 ? 1.154 -5.715 5.641 1 96.94 30 VAL B C 1
ATOM 1373 O O . VAL B 1 30 ? 0.3 -4.828 5.625 1 96.94 30 VAL B O 1
ATOM 1376 N N . PHE B 1 31 ? 1.577 -6.305 4.504 1 97.81 31 PHE B N 1
ATOM 1377 C CA . PHE B 1 31 ? 0.995 -5.957 3.215 1 97.81 31 PHE B CA 1
ATOM 1378 C C . PHE B 1 31 ? -0.515 -6.164 3.23 1 97.81 31 PHE B C 1
ATOM 1380 O O . PHE B 1 31 ? -1.271 -5.273 2.832 1 97.81 31 PHE B O 1
ATOM 1387 N N . ARG B 1 32 ? -0.948 -7.309 3.76 1 97.94 32 ARG B N 1
ATOM 1388 C CA . ARG B 1 32 ? -2.369 -7.637 3.773 1 97.94 32 ARG B CA 1
ATOM 1389 C C . ARG B 1 32 ? -3.143 -6.688 4.68 1 97.94 32 ARG B C 1
ATOM 1391 O O . ARG B 1 32 ? -4.246 -6.258 4.344 1 97.94 32 ARG B O 1
ATOM 1398 N N . GLN B 1 33 ? -2.578 -6.418 5.785 1 97.44 33 GLN B N 1
ATOM 1399 C CA . GLN B 1 33 ? -3.252 -5.535 6.73 1 97.44 33 GLN B CA 1
ATOM 1400 C C . GLN B 1 33 ? -3.422 -4.133 6.152 1 97.44 33 GLN B C 1
ATOM 1402 O O . GLN B 1 33 ? -4.508 -3.553 6.227 1 97.44 33 GLN B O 1
ATOM 1407 N N . LYS B 1 34 ? -2.357 -3.605 5.582 1 98.31 34 LYS B N 1
ATOM 1408 C CA . LYS B 1 34 ? -2.451 -2.275 4.984 1 98.31 34 LYS B CA 1
ATOM 1409 C C . LYS B 1 34 ? -3.426 -2.266 3.811 1 98.31 34 LYS B C 1
ATOM 1411 O O . LYS B 1 34 ? -4.258 -1.365 3.695 1 98.31 34 LYS B O 1
ATOM 1416 N N . CYS B 1 35 ? -3.391 -3.295 3.031 1 98.88 35 CYS B N 1
ATOM 1417 C CA . CYS B 1 35 ? -4.301 -3.383 1.894 1 98.88 35 CYS B CA 1
ATOM 1418 C C . CYS B 1 35 ? -5.746 -3.514 2.359 1 98.88 35 CYS B C 1
ATOM 1420 O O . CYS B 1 35 ? -6.648 -2.922 1.767 1 98.88 35 CYS B O 1
ATOM 1422 N N . SER B 1 36 ? -5.91 -4.328 3.379 1 98.69 36 SER B N 1
ATOM 1423 C CA . SER B 1 36 ? -7.266 -4.5 3.887 1 98.69 36 SER B CA 1
ATOM 1424 C C . SER B 1 36 ? -7.848 -3.18 4.379 1 98.69 36 SER B C 1
ATOM 1426 O O . SER B 1 36 ? -9.031 -2.91 4.195 1 98.69 36 SER B O 1
ATOM 1428 N N . LYS B 1 37 ? -7.02 -2.418 5.043 1 98.44 37 LYS B N 1
ATOM 1429 C CA . LYS B 1 37 ? -7.465 -1.104 5.496 1 98.44 37 LYS B CA 1
ATOM 1430 C C . LYS B 1 37 ? -7.742 -0.177 4.316 1 98.44 37 LYS B C 1
ATOM 1432 O O . LYS B 1 37 ? -8.789 0.466 4.258 1 98.44 37 LYS B O 1
ATOM 1437 N N . ILE B 1 38 ? -6.844 -0.156 3.357 1 98.69 38 ILE B N 1
ATOM 1438 C CA . ILE B 1 38 ? -6.961 0.729 2.205 1 98.69 38 ILE B CA 1
ATOM 1439 C C . ILE B 1 38 ? -8.234 0.402 1.43 1 98.69 38 ILE B C 1
ATOM 1441 O O . ILE B 1 38 ? -8.977 1.304 1.028 1 98.69 38 ILE B O 1
ATOM 1445 N N . LEU B 1 39 ? -8.539 -0.878 1.337 1 98.56 39 LEU B N 1
ATOM 1446 C CA . LEU B 1 39 ? -9.633 -1.331 0.482 1 98.56 39 LEU B CA 1
ATOM 1447 C C . LEU B 1 39 ? -10.914 -1.522 1.29 1 98.56 39 LEU B C 1
ATOM 1449 O O . LEU B 1 39 ? -11.977 -1.781 0.724 1 98.56 39 LEU B O 1
ATOM 1453 N N . GLN B 1 40 ? -10.781 -1.437 2.598 1 97.75 40 GLN B N 1
ATOM 1454 C CA . GLN B 1 40 ? -11.883 -1.754 3.502 1 97.75 40 GLN B CA 1
ATOM 1455 C C . GLN B 1 40 ? -12.391 -3.178 3.279 1 97.75 40 GLN B C 1
ATOM 1457 O O . GLN B 1 40 ? -13.594 -3.404 3.166 1 97.75 40 GLN B O 1
ATOM 1462 N N . THR B 1 41 ? -11.445 -4.059 3.15 1 98.12 41 THR B N 1
ATOM 1463 C CA . THR B 1 41 ? -11.734 -5.477 2.965 1 98.12 41 THR B CA 1
ATOM 1464 C C . THR B 1 41 ? -12.391 -6.062 4.215 1 98.12 41 THR B C 1
ATOM 1466 O O . THR B 1 41 ? -11.977 -5.762 5.336 1 98.12 41 THR B O 1
ATOM 1469 N N . SER B 1 42 ? -13.383 -6.953 3.992 1 98 42 SER B N 1
ATOM 1470 C CA . SER B 1 42 ? -14.078 -7.555 5.125 1 98 42 SER B CA 1
ATOM 1471 C C . SER B 1 42 ? -13.141 -8.445 5.938 1 98 42 SER B C 1
ATOM 1473 O O . SER B 1 42 ? -12.219 -9.047 5.387 1 98 42 SER B O 1
ATOM 1475 N N . SER B 1 43 ? -13.453 -8.539 7.176 1 96.88 43 SER B N 1
ATOM 1476 C CA . SER B 1 43 ? -12.633 -9.367 8.055 1 96.88 43 SER B CA 1
ATOM 1477 C C . SER B 1 43 ? -12.648 -10.828 7.621 1 96.88 43 SER B C 1
ATOM 1479 O O . SER B 1 43 ? -11.648 -11.531 7.762 1 96.88 43 SER B O 1
ATOM 1481 N N . GLY B 1 44 ? -13.766 -11.297 7.129 1 97.19 44 GLY B N 1
ATOM 1482 C CA . GLY B 1 44 ? -13.836 -12.656 6.625 1 97.19 44 GLY B CA 1
ATOM 1483 C C . GLY B 1 44 ? -12.844 -12.93 5.508 1 97.19 44 GLY B C 1
ATOM 1484 O O . GLY B 1 44 ? -12.156 -13.953 5.516 1 97.19 44 GLY B O 1
ATOM 1485 N N . THR B 1 45 ? -12.781 -12.016 4.605 1 97.88 45 THR B N 1
ATOM 1486 C CA . THR B 1 45 ? -11.852 -12.156 3.49 1 97.88 45 THR B CA 1
ATOM 1487 C C . THR B 1 45 ? -10.406 -12.094 3.979 1 97.88 45 THR B C 1
ATOM 1489 O O . THR B 1 45 ? -9.57 -12.883 3.549 1 97.88 45 THR B O 1
ATOM 1492 N N . VAL B 1 46 ? -10.109 -11.227 4.875 1 97.5 46 VAL B N 1
ATOM 1493 C CA . VAL B 1 46 ? -8.766 -11.086 5.418 1 97.5 46 VAL B CA 1
ATOM 1494 C C . VAL B 1 46 ? -8.352 -12.367 6.137 1 97.5 46 VAL B C 1
ATOM 1496 O O . VAL B 1 46 ? -7.223 -12.836 5.984 1 97.5 46 VAL B O 1
ATOM 1499 N N . GLU B 1 47 ? -9.219 -12.852 6.902 1 97.12 47 GLU B N 1
ATOM 1500 C CA . GLU B 1 47 ? -8.93 -14.094 7.621 1 97.12 47 GLU B CA 1
ATOM 1501 C C . GLU B 1 47 ? -8.602 -15.227 6.652 1 97.12 47 GLU B C 1
ATOM 1503 O O . GLU B 1 47 ? -7.668 -15.992 6.883 1 97.12 47 GLU B O 1
ATOM 1508 N N . LYS B 1 48 ? -9.352 -15.367 5.648 1 97.38 48 LYS B N 1
ATOM 1509 C CA . LYS B 1 48 ? -9.078 -16.391 4.645 1 97.38 48 LYS B CA 1
ATOM 1510 C C . LYS B 1 48 ? -7.691 -16.203 4.031 1 97.38 48 LYS B C 1
ATOM 1512 O O . LYS B 1 48 ? -6.953 -17.172 3.842 1 97.38 48 LYS B O 1
ATOM 1517 N N . ALA B 1 49 ? -7.363 -15.016 3.699 1 97.19 49 ALA B N 1
ATOM 1518 C CA . ALA B 1 49 ? -6.047 -14.734 3.131 1 97.19 49 ALA B CA 1
ATOM 1519 C C . ALA B 1 49 ? -4.938 -15.109 4.105 1 97.19 49 ALA B C 1
ATOM 1521 O O . ALA B 1 49 ? -3.914 -15.664 3.707 1 97.19 49 ALA B O 1
ATOM 1522 N N . GLU B 1 50 ? -5.121 -14.805 5.395 1 96.69 50 GLU B N 1
ATOM 1523 C CA . GLU B 1 50 ? -4.133 -15.125 6.418 1 96.69 50 GLU B CA 1
ATOM 1524 C C . GLU B 1 50 ? -3.926 -16.641 6.527 1 96.69 50 GLU B C 1
ATOM 1526 O O . GLU B 1 50 ? -2.838 -17.094 6.883 1 96.69 50 GLU B O 1
ATOM 1531 N N . GLN B 1 51 ? -4.938 -17.328 6.215 1 95.62 51 GLN B N 1
ATOM 1532 C CA . GLN B 1 51 ? -4.875 -18.797 6.246 1 95.62 51 GLN B CA 1
ATOM 1533 C C . GLN B 1 51 ? -4.387 -19.359 4.914 1 95.62 51 GLN B C 1
ATOM 1535 O O . GLN B 1 51 ? -4.41 -20.562 4.703 1 95.62 51 GLN B O 1
ATOM 1540 N N . LYS B 1 52 ? -4.121 -18.5 4.012 1 94.62 52 LYS B N 1
ATOM 1541 C CA . LYS B 1 52 ? -3.633 -18.844 2.684 1 94.62 52 LYS B CA 1
ATOM 1542 C C . LYS B 1 52 ? -4.719 -19.531 1.861 1 94.62 52 LYS B C 1
ATOM 1544 O O . LYS B 1 52 ? -4.422 -20.391 1.018 1 94.62 52 LYS B O 1
ATOM 1549 N N . ASN B 1 53 ? -5.91 -19.219 2.262 1 95.5 53 ASN B N 1
ATOM 1550 C CA . ASN B 1 53 ? -7.047 -19.672 1.468 1 95.5 53 ASN B CA 1
ATOM 1551 C C . ASN B 1 53 ? -7.391 -18.688 0.363 1 95.5 53 ASN B C 1
ATOM 1553 O O . ASN B 1 53 ? -8.414 -18 0.432 1 95.5 53 ASN B O 1
ATOM 1557 N N . PHE B 1 54 ? -6.68 -18.734 -0.725 1 95.38 54 PHE B N 1
ATOM 1558 C CA . PHE B 1 54 ? -6.785 -17.781 -1.82 1 95.38 54 PHE B CA 1
ATOM 1559 C C . PHE B 1 54 ? -7.738 -18.297 -2.895 1 95.38 54 PHE B C 1
ATOM 1561 O O . PHE B 1 54 ? -7.992 -17.594 -3.885 1 95.38 54 PHE B O 1
ATOM 1568 N N . HIS B 1 55 ? -8.312 -19.391 -2.65 1 90.31 55 HIS B N 1
ATOM 1569 C CA . HIS B 1 55 ? -9.141 -20.016 -3.674 1 90.31 55 HIS B CA 1
ATOM 1570 C C . HIS B 1 55 ? -10.57 -19.469 -3.641 1 90.31 55 HIS B C 1
ATOM 1572 O O . HIS B 1 55 ? -11.352 -19.734 -4.555 1 90.31 55 HIS B O 1
ATOM 1578 N N . THR B 1 56 ? -10.844 -18.781 -2.584 1 88.19 56 THR B N 1
ATOM 1579 C CA . THR B 1 56 ? -12.125 -18.109 -2.588 1 88.19 56 THR B CA 1
ATOM 1580 C C . THR B 1 56 ? -12.164 -17.016 -3.664 1 88.19 56 THR B C 1
ATOM 1582 O O . THR B 1 56 ? -11.492 -15.992 -3.541 1 88.19 56 THR B O 1
ATOM 1585 N N . ASP B 1 57 ? -12.906 -17.266 -4.637 1 90.31 57 ASP B N 1
ATOM 1586 C CA . ASP B 1 57 ? -12.977 -16.375 -5.785 1 90.31 57 ASP B CA 1
ATOM 1587 C C . ASP B 1 57 ? -14.086 -15.344 -5.602 1 90.31 57 ASP B C 1
ATOM 1589 O O . ASP B 1 57 ? -15.219 -15.555 -6.039 1 90.31 57 ASP B O 1
ATOM 1593 N N . SER B 1 58 ? -13.844 -14.32 -4.953 1 95.88 58 SER B N 1
ATOM 1594 C CA . SER B 1 58 ? -14.711 -13.164 -4.777 1 95.88 58 SER B CA 1
ATOM 1595 C C . SER B 1 58 ? -14.023 -11.883 -5.238 1 95.88 58 SER B C 1
ATOM 1597 O O . SER B 1 58 ? -12.789 -11.82 -5.285 1 95.88 58 SER B O 1
ATOM 1599 N N . GLU B 1 59 ? -14.836 -10.922 -5.574 1 96.12 59 GLU B N 1
ATOM 1600 C CA . GLU B 1 59 ? -14.281 -9.641 -5.984 1 96.12 59 GLU B CA 1
ATOM 1601 C C . GLU B 1 59 ? -13.367 -9.055 -4.906 1 96.12 59 GLU B C 1
ATOM 1603 O O . GLU B 1 59 ? -12.297 -8.523 -5.207 1 96.12 59 GLU B O 1
ATOM 1608 N N . GLU B 1 60 ? -13.711 -9.211 -3.668 1 97.5 60 GLU B N 1
ATOM 1609 C CA . GLU B 1 60 ? -12.93 -8.68 -2.553 1 97.5 60 GLU B CA 1
ATOM 1610 C C . GLU B 1 60 ? -11.57 -9.367 -2.459 1 97.5 60 GLU B C 1
ATOM 1612 O O . GLU B 1 60 ? -10.547 -8.695 -2.299 1 97.5 60 GLU B O 1
ATOM 1617 N N . MET B 1 61 ? -11.609 -10.664 -2.535 1 98.12 61 MET B N 1
ATOM 1618 C CA . MET B 1 61 ? -10.352 -11.406 -2.494 1 98.12 61 MET B CA 1
ATOM 1619 C C . MET B 1 61 ? -9.477 -11.055 -3.693 1 98.12 61 MET B C 1
ATOM 1621 O O . MET B 1 61 ? -8.266 -10.852 -3.549 1 98.12 61 MET B O 1
ATOM 1625 N N . ASN B 1 62 ? -10.125 -10.961 -4.863 1 98.25 62 ASN B N 1
ATOM 1626 C CA . ASN B 1 62 ? -9.383 -10.609 -6.066 1 98.25 62 ASN B CA 1
ATOM 1627 C C . ASN B 1 62 ? -8.656 -9.273 -5.898 1 98.25 62 ASN B C 1
ATOM 1629 O O . ASN B 1 62 ? -7.477 -9.156 -6.242 1 98.25 62 ASN B O 1
ATOM 1633 N N . CYS B 1 63 ? -9.312 -8.359 -5.32 1 98.69 63 CYS B N 1
ATOM 1634 C CA . CYS B 1 63 ? -8.75 -7.02 -5.191 1 98.69 63 CYS B CA 1
ATOM 1635 C C . CYS B 1 63 ? -7.727 -6.969 -4.062 1 98.69 63 CYS B C 1
ATOM 1637 O O . CYS B 1 63 ? -6.742 -6.23 -4.145 1 98.69 63 CYS B O 1
ATOM 1639 N N . LEU B 1 64 ? -7.902 -7.762 -3.004 1 98.75 64 LEU B N 1
ATOM 1640 C CA . LEU B 1 64 ? -6.895 -7.844 -1.953 1 98.75 64 LEU B CA 1
ATOM 1641 C C . LEU B 1 64 ? -5.582 -8.406 -2.498 1 98.75 64 LEU B C 1
ATOM 1643 O O . LEU B 1 64 ? -4.508 -7.867 -2.217 1 98.75 64 LEU B O 1
ATOM 1647 N N . ILE B 1 65 ? -5.664 -9.406 -3.283 1 98.69 65 ILE B N 1
ATOM 1648 C CA . ILE B 1 65 ? -4.488 -10.023 -3.891 1 98.69 65 ILE B CA 1
ATOM 1649 C C . ILE B 1 65 ? -3.791 -9.016 -4.801 1 98.69 65 ILE B C 1
ATOM 1651 O O . ILE B 1 65 ? -2.564 -8.891 -4.77 1 98.69 65 ILE B O 1
ATOM 1655 N N . ARG B 1 66 ? -4.605 -8.305 -5.566 1 98.81 66 ARG B N 1
ATOM 1656 C CA . ARG B 1 66 ? -4.055 -7.273 -6.438 1 98.81 66 ARG B CA 1
ATOM 1657 C C . ARG B 1 66 ? -3.311 -6.219 -5.629 1 98.81 66 ARG B C 1
ATOM 1659 O O . ARG B 1 66 ? -2.188 -5.844 -5.973 1 98.81 66 ARG B O 1
ATOM 1666 N N . CYS B 1 67 ? -3.949 -5.781 -4.602 1 98.94 67 CYS B N 1
ATOM 1667 C CA . CYS B 1 67 ? -3.365 -4.75 -3.75 1 98.94 67 CYS B CA 1
ATOM 1668 C C . CYS B 1 67 ? -2.041 -5.219 -3.158 1 98.94 67 CYS B C 1
ATOM 1670 O O . CYS B 1 67 ? -1.048 -4.492 -3.197 1 98.94 67 CYS B O 1
ATOM 1672 N N . VAL B 1 68 ? -1.994 -6.406 -2.643 1 98.75 68 VAL B N 1
ATOM 1673 C CA . VAL B 1 68 ? -0.783 -6.961 -2.047 1 98.75 68 VAL B CA 1
ATOM 1674 C C . VAL B 1 68 ? 0.306 -7.086 -3.109 1 98.75 68 VAL B C 1
ATOM 1676 O O . VAL B 1 68 ? 1.476 -6.793 -2.846 1 98.75 68 VAL B O 1
ATOM 1679 N N . GLY B 1 69 ? -0.084 -7.492 -4.285 1 98.69 69 GLY B N 1
ATOM 1680 C CA . GLY B 1 69 ? 0.864 -7.598 -5.383 1 98.69 69 GLY B CA 1
ATOM 1681 C C . GLY B 1 69 ? 1.495 -6.27 -5.754 1 98.69 69 GLY B C 1
ATOM 1682 O O . GLY B 1 69 ? 2.705 -6.191 -5.98 1 98.69 69 GLY B O 1
ATOM 1683 N N . ILE B 1 70 ? 0.677 -5.281 -5.793 1 98.81 70 ILE B N 1
ATOM 1684 C CA . ILE B 1 70 ? 1.173 -3.959 -6.152 1 98.81 70 ILE B CA 1
ATOM 1685 C C . ILE B 1 70 ? 2.021 -3.398 -5.012 1 98.81 70 ILE B C 1
ATOM 1687 O O . ILE B 1 70 ? 3.125 -2.896 -5.242 1 98.81 70 ILE B O 1
ATOM 1691 N N . MET B 1 71 ? 1.584 -3.57 -3.803 1 98.12 71 MET B N 1
ATOM 1692 C CA . MET B 1 71 ? 2.291 -3.047 -2.637 1 98.12 71 MET B CA 1
ATOM 1693 C C . MET B 1 71 ? 3.664 -3.695 -2.496 1 98.12 71 MET B C 1
ATOM 1695 O O . MET B 1 71 ? 4.652 -3.012 -2.217 1 98.12 71 MET B O 1
ATOM 1699 N N . SER B 1 72 ? 3.721 -4.918 -2.73 1 97.38 72 SER B N 1
ATOM 1700 C CA . SER B 1 72 ? 4.965 -5.66 -2.562 1 97.38 72 SER B CA 1
ATOM 1701 C C . SER B 1 72 ? 5.879 -5.484 -3.773 1 97.38 72 SER B C 1
ATOM 1703 O O . SER B 1 72 ? 7.07 -5.793 -3.707 1 97.38 72 SER B O 1
ATOM 1705 N N . GLY B 1 73 ? 5.316 -5.117 -4.887 1 97.56 73 GLY B N 1
ATOM 1706 C CA . GLY B 1 73 ? 6.082 -4.953 -6.113 1 97.56 73 GLY B CA 1
ATOM 1707 C C . GLY B 1 73 ? 6.066 -6.188 -6.992 1 97.56 73 GLY B C 1
ATOM 1708 O O . GLY B 1 73 ? 6.684 -6.203 -8.062 1 97.56 73 GLY B O 1
ATOM 1709 N N . PHE B 1 74 ? 5.305 -7.199 -6.629 1 98.12 74 PHE B N 1
ATOM 1710 C CA . PHE B 1 74 ? 5.281 -8.453 -7.371 1 98.12 74 PHE B CA 1
ATOM 1711 C C . PHE B 1 74 ? 4.418 -8.328 -8.625 1 98.12 74 PHE B C 1
ATOM 1713 O O . PHE B 1 74 ? 4.539 -9.125 -9.555 1 98.12 74 PHE B O 1
ATOM 1720 N N . TYR B 1 75 ? 3.607 -7.355 -8.672 1 98.62 75 TYR B N 1
ATOM 1721 C CA . TYR B 1 75 ? 2.623 -7.258 -9.742 1 98.62 75 TYR B CA 1
ATOM 1722 C C . TYR B 1 75 ? 2.373 -5.805 -10.133 1 98.62 75 TYR B C 1
ATOM 1724 O O . TYR B 1 75 ? 2.443 -4.91 -9.281 1 98.62 75 TYR B O 1
ATOM 1732 N N . ASP B 1 76 ? 2.123 -5.695 -11.336 1 97.94 76 ASP B N 1
ATOM 1733 C CA . ASP B 1 76 ? 1.685 -4.434 -11.922 1 97.94 76 ASP B CA 1
ATOM 1734 C C . ASP B 1 76 ? 0.611 -4.664 -12.984 1 97.94 76 ASP B C 1
ATOM 1736 O O . ASP B 1 76 ? 0.717 -5.594 -13.789 1 97.94 76 ASP B O 1
ATOM 1740 N N . ASP B 1 77 ? -0.385 -3.816 -12.984 1 97.06 77 ASP B N 1
ATOM 1741 C CA . ASP B 1 77 ? -1.5 -4.023 -13.906 1 97.06 77 ASP B CA 1
ATOM 1742 C C . ASP B 1 77 ? -1.029 -3.977 -15.359 1 97.06 77 ASP B C 1
ATOM 1744 O O . ASP B 1 77 ? -1.613 -4.629 -16.219 1 97.06 77 ASP B O 1
ATOM 1748 N N . GLU B 1 78 ? -0.052 -3.209 -15.602 1 94.56 78 GLU B N 1
ATOM 1749 C CA . GLU B 1 78 ? 0.399 -2.996 -16.969 1 94.56 78 GLU B CA 1
ATOM 1750 C C . GLU B 1 78 ? 1.434 -4.039 -17.391 1 94.56 78 GLU B C 1
ATOM 1752 O O . GLU B 1 78 ? 1.391 -4.559 -18.5 1 94.56 78 GLU B O 1
ATOM 1757 N N . THR B 1 79 ? 2.326 -4.41 -16.453 1 95.81 79 THR B N 1
ATOM 1758 C CA . THR B 1 79 ? 3.467 -5.23 -16.844 1 95.81 79 THR B CA 1
ATOM 1759 C C . THR B 1 79 ? 3.312 -6.66 -16.328 1 95.81 79 THR B C 1
ATOM 1761 O O . THR B 1 79 ? 4.055 -7.555 -16.734 1 95.81 79 THR B O 1
ATOM 1764 N N . GLY B 1 80 ? 2.311 -6.867 -15.531 1 96.69 80 GLY B N 1
ATOM 1765 C CA . GLY B 1 80 ? 2.104 -8.195 -14.977 1 96.69 80 GLY B CA 1
ATOM 1766 C C . GLY B 1 80 ? 3.094 -8.539 -13.883 1 96.69 80 GLY B C 1
ATOM 1767 O O . GLY B 1 80 ? 3.473 -7.684 -13.078 1 96.69 80 GLY B O 1
ATOM 1768 N N . THR B 1 81 ? 3.465 -9.758 -13.781 1 98.25 81 THR B N 1
ATOM 1769 C CA . THR B 1 81 ? 4.336 -10.281 -12.734 1 98.25 81 THR B CA 1
ATOM 1770 C C . THR B 1 81 ? 5.746 -9.719 -12.875 1 98.25 81 THR B C 1
ATOM 1772 O O . THR B 1 81 ? 6.301 -9.68 -13.977 1 98.25 81 THR B O 1
ATOM 1775 N N . ASN B 1 82 ? 6.328 -9.328 -11.758 1 98.19 82 ASN B N 1
ATOM 1776 C CA . ASN B 1 82 ? 7.727 -8.922 -11.688 1 98.19 82 ASN B CA 1
ATOM 1777 C C . ASN B 1 82 ? 8.648 -10.117 -11.477 1 98.19 82 ASN B C 1
ATOM 1779 O O . ASN B 1 82 ? 8.984 -10.461 -10.344 1 98.19 82 ASN B O 1
ATOM 1783 N N . TRP B 1 83 ? 9.117 -10.664 -12.531 1 97.75 83 TRP B N 1
ATOM 1784 C CA . TRP B 1 83 ? 9.859 -11.922 -12.469 1 97.75 83 TRP B CA 1
ATOM 1785 C C . TRP B 1 83 ? 11.242 -11.711 -11.859 1 97.75 83 TRP B C 1
ATOM 1787 O O . TRP B 1 83 ? 11.805 -12.617 -11.25 1 97.75 83 TRP B O 1
ATOM 1797 N N . ASP B 1 84 ? 11.805 -10.531 -12.039 1 96.75 84 ASP B N 1
ATOM 1798 C CA . ASP B 1 84 ? 13.086 -10.258 -11.383 1 96.75 84 ASP B CA 1
ATOM 1799 C C . ASP B 1 84 ? 12.953 -10.336 -9.867 1 96.75 84 ASP B C 1
ATOM 1801 O O . ASP B 1 84 ? 13.797 -10.93 -9.195 1 96.75 84 ASP B O 1
ATOM 1805 N N . LEU B 1 85 ? 11.922 -9.727 -9.352 1 96.94 85 LEU B N 1
ATOM 1806 C CA . LEU B 1 85 ? 11.703 -9.789 -7.914 1 96.94 85 LEU B CA 1
ATOM 1807 C C . LEU B 1 85 ? 11.398 -11.219 -7.473 1 96.94 85 LEU B C 1
ATOM 1809 O O . LEU B 1 85 ? 11.875 -11.672 -6.434 1 96.94 85 LEU B O 1
ATOM 1813 N N . VAL B 1 86 ? 10.539 -11.93 -8.25 1 97.44 86 VAL B N 1
ATOM 1814 C CA . VAL B 1 86 ? 10.234 -13.32 -7.914 1 97.44 86 VAL B CA 1
ATOM 1815 C C . VAL B 1 86 ? 11.531 -14.125 -7.852 1 97.44 86 VAL B C 1
ATOM 1817 O O . VAL B 1 86 ? 11.742 -14.898 -6.914 1 97.44 86 VAL B O 1
ATOM 1820 N N . ARG B 1 87 ? 12.391 -13.938 -8.82 1 96.62 87 ARG B N 1
ATOM 1821 C CA . ARG B 1 87 ? 13.672 -14.641 -8.844 1 96.62 87 ARG B CA 1
ATOM 1822 C C . ARG B 1 87 ? 14.484 -14.344 -7.586 1 96.62 87 ARG B C 1
ATOM 1824 O O . ARG B 1 87 ? 15.047 -15.25 -6.973 1 96.62 87 ARG B O 1
ATOM 1831 N N . GLU B 1 88 ? 14.5 -13.102 -7.262 1 95.44 88 GLU B N 1
ATOM 1832 C CA . GLU B 1 88 ? 15.234 -12.703 -6.062 1 95.44 88 GLU B CA 1
ATOM 1833 C C . GLU B 1 88 ? 14.656 -13.375 -4.816 1 95.44 88 GLU B C 1
ATOM 1835 O O . GLU B 1 88 ? 15.406 -13.828 -3.951 1 95.44 88 GLU B O 1
ATOM 1840 N N . GLN B 1 89 ? 13.398 -13.461 -4.734 1 95 89 GLN B N 1
ATOM 1841 C CA . GLN B 1 89 ? 12.727 -14.031 -3.572 1 95 89 GLN B CA 1
ATOM 1842 C C . GLN B 1 89 ? 12.945 -15.547 -3.502 1 95 89 GLN B C 1
ATOM 1844 O O . GLN B 1 89 ? 12.828 -16.141 -2.432 1 95 89 GLN B O 1
ATOM 1849 N N . LEU B 1 90 ? 13.227 -16.141 -4.582 1 94.56 90 LEU B N 1
ATOM 1850 C CA . LEU B 1 90 ? 13.352 -17.594 -4.652 1 94.56 90 LEU B CA 1
ATOM 1851 C C . LEU B 1 90 ? 14.805 -18 -4.887 1 94.56 90 LEU B C 1
ATOM 1853 O O . LEU B 1 90 ? 15.07 -19.109 -5.352 1 94.56 90 LEU B O 1
ATOM 1857 N N . ASN B 1 91 ? 15.703 -17.125 -4.629 1 90.94 91 ASN B N 1
ATOM 1858 C CA . ASN B 1 91 ? 17.094 -17.328 -5.004 1 90.94 91 ASN B CA 1
ATOM 1859 C C . ASN B 1 91 ? 17.703 -18.547 -4.312 1 90.94 91 ASN B C 1
ATOM 1861 O O . ASN B 1 91 ? 18.719 -19.094 -4.766 1 90.94 91 ASN B O 1
ATOM 1865 N N . ASP B 1 92 ? 17.172 -19.047 -3.252 1 90.75 92 ASP B N 1
ATOM 1866 C CA . ASP B 1 92 ? 17.688 -20.203 -2.527 1 90.75 92 ASP B CA 1
ATOM 1867 C C . ASP B 1 92 ? 16.906 -21.469 -2.887 1 90.75 92 ASP B C 1
ATOM 1869 O O . ASP B 1 92 ? 17.016 -22.484 -2.199 1 90.75 92 ASP B O 1
ATOM 1873 N N . LYS B 1 93 ? 16.109 -21.375 -3.865 1 95.75 93 LYS B N 1
ATOM 1874 C CA . LYS B 1 93 ? 15.273 -22.484 -4.285 1 95.75 93 LYS B CA 1
ATOM 1875 C C . LYS B 1 93 ? 15.625 -22.938 -5.703 1 95.75 93 LYS B C 1
ATOM 1877 O O . LYS B 1 93 ? 16.297 -22.203 -6.438 1 95.75 93 LYS B O 1
ATOM 1882 N N . ASP B 1 94 ? 15.219 -24.109 -6.023 1 97.31 94 ASP B N 1
ATOM 1883 C CA . ASP B 1 94 ? 15.344 -24.641 -7.371 1 97.31 94 ASP B CA 1
ATOM 1884 C C . ASP B 1 94 ? 14 -24.609 -8.102 1 97.31 94 ASP B C 1
ATOM 1886 O O . ASP B 1 94 ? 12.945 -24.547 -7.469 1 97.31 94 ASP B O 1
ATOM 1890 N N . GLY B 1 95 ? 14.141 -24.531 -9.469 1 97.81 95 GLY B N 1
ATOM 1891 C CA . GLY B 1 95 ? 12.945 -24.719 -10.273 1 97.81 95 GLY B CA 1
ATOM 1892 C C . GLY B 1 95 ? 12.352 -23.422 -10.789 1 97.81 95 GLY B C 1
ATOM 1893 O O . GLY B 1 95 ? 11.234 -23.391 -11.305 1 97.81 95 GLY B O 1
ATOM 1894 N N . PHE B 1 96 ? 13.086 -22.328 -10.633 1 97.88 96 PHE B N 1
ATOM 1895 C CA . PHE B 1 96 ? 12.57 -21.016 -11.008 1 97.88 96 PHE B CA 1
ATOM 1896 C C . PHE B 1 96 ? 12.219 -20.984 -12.492 1 97.88 96 PHE B C 1
ATOM 1898 O O . PHE B 1 96 ? 11.164 -20.469 -12.875 1 97.88 96 PHE B O 1
ATOM 1905 N N . ASP B 1 97 ? 13.141 -21.484 -13.344 1 97.94 97 ASP B N 1
ATOM 1906 C CA . ASP B 1 97 ? 12.922 -21.391 -14.781 1 97.94 97 ASP B CA 1
ATOM 1907 C C . ASP B 1 97 ? 11.664 -22.156 -15.195 1 97.94 97 ASP B C 1
ATOM 1909 O O . ASP B 1 97 ? 10.875 -21.672 -16.016 1 97.94 97 ASP B O 1
ATOM 1913 N N . GLU B 1 98 ? 11.492 -23.297 -14.672 1 98.56 98 GLU B N 1
ATOM 1914 C CA . GLU B 1 98 ? 10.281 -24.078 -14.93 1 98.56 98 GLU B CA 1
ATOM 1915 C C . GLU B 1 98 ? 9.047 -23.344 -14.414 1 98.56 98 GLU B C 1
ATOM 1917 O O . GLU B 1 98 ? 8.008 -23.312 -15.078 1 98.56 98 GLU B O 1
ATOM 1922 N N . HIS B 1 99 ? 9.141 -22.766 -13.18 1 98.69 99 HIS B N 1
ATOM 1923 C CA . HIS B 1 99 ? 8.062 -22 -12.562 1 98.69 99 HIS B CA 1
ATOM 1924 C C . HIS B 1 99 ? 7.648 -20.828 -13.453 1 98.69 99 HIS B C 1
ATOM 1926 O O . HIS B 1 99 ? 6.465 -20.656 -13.75 1 98.69 99 HIS B O 1
ATOM 1932 N N . GLN B 1 100 ? 8.562 -20.094 -13.891 1 98.62 100 GLN B N 1
ATOM 1933 C CA . GLN B 1 100 ? 8.281 -18.922 -14.734 1 98.62 100 GLN B CA 1
ATOM 1934 C C . GLN B 1 100 ? 7.645 -19.344 -16.062 1 98.62 100 GLN B C 1
ATOM 1936 O O . GLN B 1 100 ? 6.656 -18.75 -16.484 1 98.62 100 GLN B O 1
ATOM 1941 N N . ALA B 1 101 ? 8.188 -20.359 -16.719 1 98.75 101 ALA B N 1
ATOM 1942 C CA . ALA B 1 101 ? 7.676 -20.828 -18 1 98.75 101 ALA B CA 1
ATOM 1943 C C . ALA B 1 101 ? 6.238 -21.328 -17.859 1 98.75 101 ALA B C 1
ATOM 1945 O O . ALA B 1 101 ? 5.375 -20.969 -18.672 1 98.75 101 ALA B O 1
ATOM 1946 N N . ALA B 1 102 ? 6.031 -22.094 -16.844 1 98.81 102 ALA B N 1
ATOM 1947 C CA . ALA B 1 102 ? 4.703 -22.672 -16.625 1 98.81 102 ALA B CA 1
ATOM 1948 C C . ALA B 1 102 ? 3.684 -21.578 -16.297 1 98.81 102 ALA B C 1
ATOM 1950 O O . ALA B 1 102 ? 2.545 -21.625 -16.781 1 98.81 102 ALA B O 1
ATOM 1951 N N . THR B 1 103 ? 4.023 -20.609 -15.461 1 98.75 103 THR B N 1
ATOM 1952 C CA . THR B 1 103 ? 3.133 -19.5 -15.125 1 98.75 103 THR B CA 1
ATOM 1953 C C . THR B 1 103 ? 2.791 -18.688 -16.375 1 98.75 103 THR B C 1
ATOM 1955 O O . THR B 1 103 ? 1.629 -18.344 -16.594 1 98.75 103 THR B O 1
ATOM 1958 N N . THR B 1 104 ? 3.781 -18.422 -17.172 1 98.19 104 THR B N 1
ATOM 1959 C CA . THR B 1 104 ? 3.592 -17.641 -18.406 1 98.19 104 THR B CA 1
ATOM 1960 C C . THR B 1 104 ? 2.654 -18.375 -19.359 1 98.19 104 THR B C 1
ATOM 1962 O O . THR B 1 104 ? 1.736 -17.781 -19.922 1 98.19 104 THR B O 1
ATOM 1965 N N . ALA B 1 105 ? 2.906 -19.656 -19.531 1 98.56 105 ALA B N 1
ATOM 1966 C CA . ALA B 1 105 ? 2.027 -20.453 -20.391 1 98.56 105 ALA B CA 1
ATOM 1967 C C . ALA B 1 105 ? 0.587 -20.406 -19.891 1 98.56 105 ALA B C 1
ATOM 1969 O O . ALA B 1 105 ? -0.349 -20.281 -20.672 1 98.56 105 ALA B O 1
ATOM 1970 N N . CYS B 1 106 ? 0.433 -20.547 -18.625 1 98.56 106 CYS B N 1
ATOM 1971 C CA . CYS B 1 106 ? -0.883 -20.5 -17.984 1 98.56 106 CYS B CA 1
ATOM 1972 C C . CYS B 1 106 ? -1.55 -19.141 -18.219 1 98.56 106 CYS B C 1
ATOM 1974 O O . CYS B 1 106 ? -2.713 -19.078 -18.625 1 98.56 106 CYS B O 1
ATOM 1976 N N . THR B 1 107 ? -0.919 -18.016 -17.984 1 97.44 107 THR B N 1
ATOM 1977 C CA . THR B 1 107 ? -1.501 -16.688 -18.141 1 97.44 107 THR B CA 1
ATOM 1978 C C . THR B 1 107 ? -1.813 -16.391 -19.609 1 97.44 107 THR B C 1
ATOM 1980 O O . THR B 1 107 ? -2.811 -15.742 -19.922 1 97.44 107 THR B O 1
ATOM 1983 N N . ASP B 1 108 ? -1.002 -16.891 -20.516 1 96.56 108 ASP B N 1
ATOM 1984 C CA . ASP B 1 108 ? -1.204 -16.703 -21.93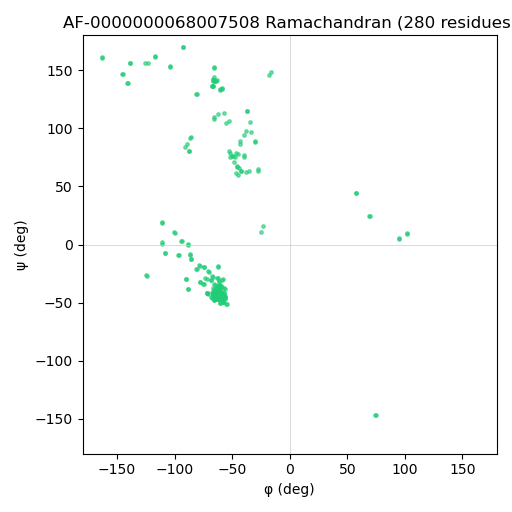8 1 96.56 108 ASP B CA 1
ATOM 1985 C C . ASP B 1 108 ? -2.451 -17.438 -22.422 1 96.56 108 ASP B C 1
ATOM 1987 O O . ASP B 1 108 ? -3.035 -17.078 -23.453 1 96.56 108 ASP B O 1
ATOM 1991 N N . ALA B 1 109 ? -2.76 -18.453 -21.719 1 97.62 109 ALA B N 1
ATOM 1992 C CA . ALA B 1 109 ? -3.873 -19.312 -22.141 1 97.62 109 ALA B CA 1
ATOM 1993 C C . ALA B 1 109 ? -5.195 -18.781 -21.594 1 97.62 109 ALA B C 1
ATOM 1995 O O . ALA B 1 109 ? -6.266 -19.281 -21.938 1 97.62 109 ALA B O 1
ATOM 1996 N N . LEU B 1 110 ? -5.168 -17.797 -20.719 1 96.81 110 LEU B N 1
ATOM 1997 C CA . LEU B 1 110 ? -6.395 -17.281 -20.125 1 96.81 110 LEU B CA 1
ATOM 1998 C C . LEU B 1 110 ? -7.273 -16.609 -21.172 1 96.81 110 LEU B C 1
ATOM 2000 O O . LEU B 1 110 ? -6.766 -15.914 -22.062 1 96.81 110 LEU B O 1
ATOM 2004 N N . PRO B 1 111 ? -8.547 -16.781 -21 1 95.62 111 PRO B N 1
ATOM 2005 C CA . PRO B 1 111 ? -9.445 -16.109 -21.953 1 95.62 111 PRO B CA 1
ATOM 2006 C C . PRO B 1 111 ? -9.398 -14.594 -21.828 1 95.62 111 PRO B C 1
ATOM 2008 O O . PRO B 1 111 ? -9.367 -14.055 -20.719 1 95.62 111 PRO B O 1
ATOM 2011 N N . GLU B 1 112 ? -9.461 -13.961 -22.953 1 92.75 112 GLU B N 1
ATOM 2012 C CA . GLU B 1 112 ? -9.398 -12.508 -23.016 1 92.75 112 GLU B CA 1
ATOM 2013 C C . GLU B 1 112 ? -10.531 -11.867 -22.219 1 92.75 112 GLU B C 1
ATOM 2015 O O . GLU B 1 112 ? -10.344 -10.828 -21.578 1 92.75 112 GLU B O 1
ATOM 2020 N N . GLU B 1 113 ? -11.625 -12.484 -22.25 1 92.5 113 GLU B N 1
ATOM 2021 C CA . GLU B 1 113 ? -12.797 -11.953 -21.562 1 92.5 113 GLU B CA 1
ATOM 2022 C C . GLU B 1 113 ? -12.547 -11.859 -20.062 1 92.5 113 GLU B C 1
ATOM 2024 O O . GLU B 1 113 ? -13.016 -10.93 -19.406 1 92.5 113 GLU B O 1
ATOM 2029 N N . GLU B 1 114 ? -11.82 -12.797 -19.547 1 89.5 114 GLU B N 1
ATOM 2030 C CA . GLU B 1 114 ? -11.508 -12.797 -18.125 1 89.5 114 GLU B CA 1
ATOM 2031 C C . GLU B 1 114 ? -10.453 -11.734 -17.797 1 89.5 114 GLU B C 1
ATOM 2033 O O . GLU B 1 114 ? -10.531 -11.086 -16.75 1 89.5 114 GLU B O 1
ATOM 2038 N N . LEU B 1 115 ? -9.555 -11.516 -18.688 1 90.44 115 LEU B N 1
ATOM 2039 C CA . LEU B 1 115 ? -8.438 -10.602 -18.469 1 90.44 115 LEU B CA 1
ATOM 2040 C C . LEU B 1 115 ? -8.906 -9.148 -18.531 1 90.44 115 LEU B C 1
ATOM 2042 O O . LEU B 1 115 ? -8.234 -8.25 -18.016 1 90.44 115 LEU B O 1
ATOM 2046 N N . THR B 1 116 ? -10.078 -8.961 -19.156 1 88.5 116 THR B N 1
ATOM 2047 C CA . THR B 1 116 ? -10.523 -7.586 -19.359 1 88.5 116 THR B CA 1
ATOM 2048 C C . THR B 1 116 ? -11.734 -7.277 -18.484 1 88.5 116 THR B C 1
ATOM 2050 O O . THR B 1 116 ? -12.281 -6.172 -18.531 1 88.5 116 THR B O 1
ATOM 2053 N N . SER B 1 117 ? -12.117 -8.266 -17.734 1 88.06 117 SER B N 1
ATOM 2054 C CA . SER B 1 117 ? -13.297 -8.062 -16.891 1 88.06 117 SER B CA 1
ATOM 2055 C C . SER B 1 117 ? -13.031 -7.043 -15.797 1 88.06 117 SER B C 1
ATOM 2057 O O . SER B 1 117 ? -13.883 -6.211 -15.484 1 88.06 117 SER B O 1
ATOM 2059 N N . SER B 1 118 ? -11.93 -7.117 -15.102 1 94.56 118 SER B N 1
ATOM 2060 C CA . SER B 1 118 ? -11.477 -6.129 -14.133 1 94.56 118 SER B CA 1
ATOM 2061 C C . SER B 1 118 ? -10 -6.301 -13.812 1 94.56 118 SER B C 1
ATOM 2063 O O . SER B 1 118 ? -9.445 -7.387 -13.977 1 94.56 118 SER B O 1
ATOM 2065 N N . VAL B 1 119 ? -9.484 -5.285 -13.305 1 97.25 119 VAL B N 1
ATOM 2066 C CA . VAL B 1 119 ? -8.07 -5.34 -12.938 1 97.25 119 VAL B CA 1
ATOM 2067 C C . VAL B 1 119 ? -7.883 -6.301 -11.766 1 97.25 119 VAL B C 1
ATOM 2069 O O . VAL B 1 119 ? -6.867 -7 -11.688 1 97.25 119 VAL B O 1
ATOM 2072 N N . CYS B 1 120 ? -8.875 -6.406 -10.938 1 98.19 120 CYS B N 1
ATOM 2073 C CA . CYS B 1 120 ? -8.789 -7.305 -9.797 1 98.19 120 CYS B CA 1
ATOM 2074 C C . CYS B 1 120 ? -8.867 -8.758 -10.242 1 98.19 120 CYS B C 1
ATOM 2076 O O . CYS B 1 120 ? -8.109 -9.602 -9.758 1 98.19 120 CYS B O 1
ATOM 2078 N N . ARG B 1 121 ? -9.742 -8.992 -11.164 1 97 121 ARG B N 1
ATOM 2079 C CA . ARG B 1 121 ? -9.875 -10.359 -11.664 1 97 121 ARG B CA 1
ATOM 2080 C C . ARG B 1 121 ? -8.609 -10.789 -12.398 1 97 121 ARG B C 1
ATOM 2082 O O . ARG B 1 121 ? -8.109 -11.891 -12.18 1 97 121 ARG B O 1
ATOM 2089 N N . LYS B 1 122 ? -8.109 -9.961 -13.258 1 97.62 122 LYS B N 1
ATOM 2090 C CA . LYS B 1 122 ? -6.879 -10.266 -13.984 1 97.62 122 LYS B CA 1
ATOM 2091 C C . LYS B 1 122 ? -5.742 -10.609 -13.031 1 97.62 122 LYS B C 1
ATOM 2093 O O . LYS B 1 122 ? -5.082 -11.641 -13.195 1 97.62 122 LYS B O 1
ATOM 2098 N N . SER B 1 123 ? -5.523 -9.773 -12.078 1 98.19 123 SER B N 1
ATOM 2099 C CA . SER B 1 123 ? -4.453 -10.008 -11.109 1 98.19 123 SER B CA 1
ATOM 2100 C C . SER B 1 123 ? -4.66 -11.32 -10.375 1 98.19 123 SER B C 1
ATOM 2102 O O . SER B 1 123 ? -3.703 -12.07 -10.148 1 98.19 123 SER B O 1
ATOM 2104 N N . TYR B 1 124 ? -5.848 -11.625 -10 1 98.12 124 TYR B N 1
ATOM 2105 C CA . TYR B 1 124 ? -6.168 -12.852 -9.281 1 98.12 124 TYR B CA 1
ATOM 2106 C C . TYR B 1 124 ? -5.84 -14.078 -10.133 1 98.12 124 TYR B C 1
ATOM 2108 O O . TYR B 1 124 ? -5.262 -15.047 -9.633 1 98.12 124 TYR B O 1
ATOM 2116 N N . LEU B 1 125 ? -6.246 -13.992 -11.359 1 97.81 125 LEU B N 1
ATOM 2117 C CA . LEU B 1 125 ? -5.992 -15.125 -12.234 1 97.81 125 LEU B CA 1
ATOM 2118 C C . LEU B 1 125 ? -4.496 -15.328 -12.453 1 97.81 125 LEU B C 1
ATOM 2120 O O . LEU B 1 125 ? -4.016 -16.469 -12.484 1 97.81 125 LEU B O 1
ATOM 2124 N N . PHE B 1 126 ? -3.732 -14.242 -12.586 1 98.19 126 PHE B N 1
ATOM 2125 C CA . PHE B 1 126 ? -2.279 -14.336 -12.664 1 98.19 126 PHE B CA 1
ATOM 2126 C C . PHE B 1 126 ? -1.709 -14.969 -11.406 1 98.19 126 PHE B C 1
ATOM 2128 O O . PHE B 1 126 ? -0.84 -15.844 -11.477 1 98.19 126 PHE B O 1
ATOM 2135 N N . PHE B 1 127 ? -2.199 -14.578 -10.352 1 98.25 127 PHE B N 1
ATOM 2136 C CA . PHE B 1 127 ? -1.773 -15.109 -9.062 1 98.25 127 PHE B CA 1
ATOM 2137 C C . PHE B 1 127 ? -2.053 -16.609 -8.969 1 98.25 127 PHE B C 1
ATOM 2139 O O . PHE B 1 127 ? -1.198 -17.375 -8.531 1 98.25 127 PHE B O 1
ATOM 2146 N N . ARG B 1 128 ? -3.223 -16.984 -9.391 1 97.12 128 ARG B N 1
ATOM 2147 C CA . ARG B 1 128 ? -3.584 -18.391 -9.367 1 97.12 128 ARG B CA 1
ATOM 2148 C C . ARG B 1 128 ? -2.643 -19.219 -10.242 1 97.12 128 ARG B C 1
ATOM 2150 O O . ARG B 1 128 ? -2.238 -20.328 -9.859 1 97.12 128 ARG B O 1
ATOM 2157 N N . CYS B 1 129 ? -2.324 -18.703 -11.375 1 98.38 129 CYS B N 1
ATOM 2158 C CA . CYS B 1 129 ? -1.362 -19.359 -12.242 1 98.38 129 CYS B CA 1
ATOM 2159 C C . CYS B 1 129 ? -0.013 -19.516 -11.555 1 98.38 129 CYS B C 1
ATOM 2161 O O . CYS B 1 129 ? 0.588 -20.594 -11.578 1 98.38 129 CYS B O 1
ATOM 2163 N N . ALA B 1 130 ? 0.43 -18.469 -10.898 1 98.38 130 ALA B N 1
ATOM 2164 C CA . ALA B 1 130 ? 1.728 -18.484 -10.234 1 98.38 130 ALA B CA 1
ATOM 2165 C C . ALA B 1 130 ? 1.731 -19.469 -9.062 1 98.38 130 ALA B C 1
ATOM 2167 O O . ALA B 1 130 ? 2.695 -20.203 -8.867 1 98.38 130 ALA B O 1
ATOM 2168 N N . MET B 1 131 ? 0.699 -19.453 -8.312 1 96.88 131 MET B N 1
ATOM 2169 C CA . MET B 1 131 ? 0.639 -20.312 -7.141 1 96.88 131 MET B CA 1
ATOM 2170 C C . MET B 1 131 ? 0.623 -21.781 -7.547 1 96.88 131 MET B C 1
ATOM 2172 O O . MET B 1 131 ? 1.31 -22.609 -6.941 1 96.88 131 MET B O 1
ATOM 2176 N N . LYS B 1 132 ? -0.179 -22.062 -8.508 1 97.06 132 LYS B N 1
ATOM 2177 C CA . LYS B 1 132 ? -0.223 -23.422 -9.008 1 97.06 132 LYS B CA 1
ATOM 2178 C C . LYS B 1 132 ? 1.151 -23.875 -9.492 1 97.06 132 LYS B C 1
ATOM 2180 O O . LYS B 1 132 ? 1.615 -24.969 -9.141 1 97.06 132 LYS B O 1
ATOM 2185 N N . SER B 1 133 ? 1.771 -23.078 -10.281 1 98.5 133 SER B N 1
ATOM 2186 C CA . SER B 1 133 ? 3.086 -23.391 -10.836 1 98.5 133 SER B CA 1
ATOM 2187 C C . SER B 1 133 ? 4.121 -23.562 -9.727 1 98.5 133 SER B C 1
ATOM 2189 O O . SER B 1 133 ? 4.965 -24.453 -9.781 1 98.5 133 SER B O 1
ATOM 2191 N N . ALA B 1 134 ? 4.07 -22.656 -8.75 1 97.44 134 ALA B N 1
ATOM 2192 C CA . ALA B 1 134 ? 5.039 -22.719 -7.656 1 97.44 134 ALA B CA 1
ATOM 2193 C C . ALA B 1 134 ? 4.938 -24.062 -6.922 1 97.44 134 ALA B C 1
ATOM 2195 O O . ALA B 1 134 ? 5.953 -24.688 -6.609 1 97.44 134 ALA B O 1
ATOM 2196 N N . LYS B 1 135 ? 3.783 -24.453 -6.656 1 96.38 135 LYS B N 1
ATOM 2197 C CA . LYS B 1 135 ? 3.549 -25.703 -5.961 1 96.38 135 LYS B CA 1
ATOM 2198 C C . LYS B 1 135 ? 4.148 -26.875 -6.73 1 96.38 135 LYS B C 1
ATOM 2200 O O . LYS B 1 135 ? 4.664 -27.828 -6.133 1 96.38 135 LYS B O 1
ATOM 2205 N N . GLU B 1 136 ? 4.199 -26.766 -7.965 1 98 136 GLU B N 1
ATOM 2206 C CA . GLU B 1 136 ? 4.617 -27.859 -8.82 1 98 136 GLU B CA 1
ATOM 2207 C C . GLU B 1 136 ? 6.125 -27.844 -9.055 1 98 136 GLU B C 1
ATOM 2209 O O . GLU B 1 136 ? 6.746 -28.906 -9.211 1 98 136 GLU B O 1
ATOM 2214 N N . HIS B 1 137 ? 6.758 -26.672 -9.039 1 98.19 137 HIS B N 1
ATOM 2215 C CA . HIS B 1 137 ? 8.086 -26.625 -9.641 1 98.19 137 HIS B CA 1
ATOM 2216 C C . HIS B 1 137 ? 9.117 -26.109 -8.648 1 98.19 137 HIS B C 1
ATOM 2218 O O . HIS B 1 137 ? 10.32 -26.328 -8.828 1 98.19 137 HIS B O 1
ATOM 2224 N N . ILE B 1 138 ? 8.68 -25.297 -7.691 1 97.81 138 ILE B N 1
ATOM 2225 C CA . ILE B 1 138 ? 9.641 -24.734 -6.754 1 97.81 138 ILE B CA 1
ATOM 2226 C C . ILE B 1 138 ? 9.977 -25.766 -5.676 1 97.81 138 ILE B C 1
ATOM 2228 O O . ILE B 1 138 ? 9.078 -26.344 -5.07 1 97.81 138 ILE B O 1
ATOM 2232 N N . ARG B 1 139 ? 11.336 -25.922 -5.516 1 96.88 139 ARG B N 1
ATOM 2233 C CA . ARG B 1 139 ? 11.812 -26.906 -4.559 1 96.88 139 ARG B CA 1
ATOM 2234 C C . ARG B 1 139 ? 12.992 -26.375 -3.756 1 96.88 139 ARG B C 1
ATOM 2236 O O . ARG B 1 139 ? 13.656 -25.422 -4.176 1 96.88 139 ARG B O 1
ATOM 2243 N N . GLU B 1 140 ? 13.125 -26.984 -2.59 1 92.81 140 GLU B N 1
ATOM 2244 C CA . GLU B 1 140 ? 14.312 -26.641 -1.814 1 92.81 140 GLU B CA 1
ATOM 2245 C C . GLU B 1 140 ? 15.586 -27.062 -2.551 1 92.81 140 GLU B C 1
ATOM 2247 O O . GLU B 1 140 ? 15.609 -28.094 -3.223 1 92.81 140 GLU B O 1
ATOM 2252 N N . LYS B 1 141 ? 16.625 -26.156 -2.438 1 88.19 141 LYS B N 1
ATOM 2253 C CA . LYS B 1 141 ? 17.906 -26.516 -3.041 1 88.19 141 LYS B CA 1
ATOM 2254 C C . LYS B 1 141 ? 18.469 -27.781 -2.426 1 88.19 141 LYS B C 1
ATOM 2256 O O . LYS B 1 141 ? 18.359 -28 -1.216 1 88.19 141 LYS B O 1
ATOM 2261 N N . SER B 1 142 ? 18.922 -28.688 -3.389 1 71.75 142 SER B N 1
ATOM 2262 C CA . SER B 1 142 ? 19.594 -29.922 -2.99 1 71.75 142 SER B CA 1
ATOM 2263 C C . SER B 1 142 ? 20.984 -29.641 -2.434 1 71.75 142 SER B C 1
ATOM 2265 O O . SER B 1 142 ? 21.641 -28.672 -2.824 1 71.75 142 SER B O 1
#

Nearest PDB structures (foldseek):
  8by4-assembly1_A  TM=8.222E-01  e=8.713E-05  Aedes albopictus
  6vq5-assembly2_B  TM=7.236E-01  e=3.914E-02  Epiphyas postvittana
  7xyq-assembly1_B  TM=7.216E-01  e=5.659E-02  synthetic construct
  3rzs-assembly1_A  TM=6.734E-01  e=1.183E-01  Apis mellifera
  3s0g-assembly2_B  TM=6.825E-01  e=1.460E-01  Apis mellifera